Protein AF-A0A969R6B4-F1 (afdb_monomer_lite)

pLDDT: mean 85.38, std 16.46, range [27.69, 98.56]

Sequence (270 aa):
MSVIEIQTLSHKISLNNHQFEGNNDTELLQLIKVAVLCNESKVSHHHGELNIEGSPTENALMQMAINADLDIATLKTLYPLVEINHRADGQNYMATVHQFNKSHKLIAVKGNPSEVLALCQYKLQEDLPVPLAKIDRNAIASANEQMTGNALRVLAIAYGEIDATAEVNLDKLTWLGLVGITNPIRQGVKKLIADFHQAGIDTVMLTGDQENTAQAISKQLNLIDNTVRAIRESPLPRNVFSRVTPADKL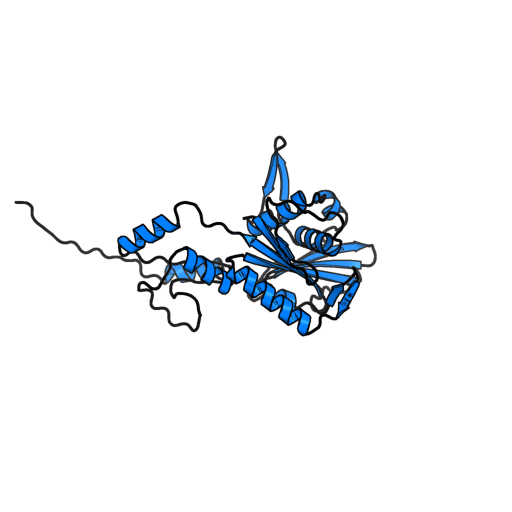KIVQKFPSSRKNSSHDGRWN

Structure (mmCIF, N/CA/C/O backbone):
data_AF-A0A969R6B4-F1
#
_entry.id   AF-A0A969R6B4-F1
#
loop_
_atom_site.group_PDB
_atom_site.id
_atom_site.type_symbol
_atom_site.label_atom_id
_atom_site.label_alt_id
_atom_site.label_comp_id
_atom_site.label_asym_id
_atom_site.label_entity_id
_atom_site.label_seq_id
_atom_site.pdbx_PDB_ins_code
_atom_site.Cartn_x
_atom_site.Cartn_y
_atom_site.Cartn_z
_atom_site.occupancy
_atom_site.B_iso_or_equiv
_atom_site.auth_seq_id
_atom_site.auth_comp_id
_atom_site.auth_asym_id
_atom_site.auth_atom_id
_atom_site.pdbx_PDB_model_num
ATOM 1 N N . MET A 1 1 ? 6.035 10.161 -7.059 1.00 90.62 1 MET A N 1
ATOM 2 C CA . MET A 1 1 ? 4.976 9.136 -6.952 1.00 90.62 1 MET A CA 1
ATOM 3 C C . MET A 1 1 ? 3.790 9.815 -6.317 1.00 90.62 1 MET A C 1
ATOM 5 O O . MET A 1 1 ? 4.017 10.610 -5.414 1.00 90.62 1 MET A O 1
ATOM 9 N N . SER A 1 2 ? 2.582 9.507 -6.771 1.00 93.00 2 SER A N 1
ATOM 10 C CA . SER A 1 2 ? 1.361 10.116 -6.235 1.00 93.00 2 SER A CA 1
ATOM 11 C C . SER A 1 2 ? 0.243 9.085 -6.223 1.00 93.00 2 SER A C 1
ATOM 13 O O . SER A 1 2 ? 0.189 8.237 -7.116 1.00 93.00 2 SER A O 1
ATOM 15 N N . VAL A 1 3 ? -0.642 9.149 -5.232 1.00 94.50 3 VAL A N 1
ATOM 16 C CA . VAL A 1 3 ? -1.903 8.403 -5.287 1.00 94.50 3 VAL A CA 1
ATOM 17 C C . VAL A 1 3 ? -2.770 9.040 -6.367 1.00 94.50 3 VAL A C 1
ATOM 19 O O . VAL A 1 3 ? -2.909 10.264 -6.401 1.00 94.50 3 VAL A O 1
ATOM 22 N N . ILE A 1 4 ? -3.299 8.218 -7.271 1.00 93.31 4 ILE A N 1
ATOM 23 C CA . ILE A 1 4 ? -4.188 8.679 -8.347 1.00 93.31 4 ILE A CA 1
ATOM 24 C C . ILE A 1 4 ? -5.507 7.911 -8.404 1.00 93.31 4 ILE A C 1
ATOM 26 O O . ILE A 1 4 ? -6.440 8.348 -9.071 1.00 93.31 4 ILE A O 1
ATOM 30 N N . GLU A 1 5 ? -5.594 6.780 -7.708 1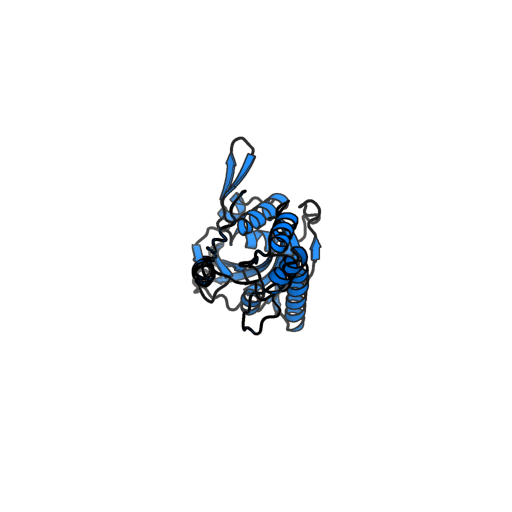.00 93.75 5 GLU A N 1
ATOM 31 C CA . GLU A 1 5 ? -6.786 5.944 -7.687 1.00 93.75 5 GLU A CA 1
ATOM 32 C C . GLU A 1 5 ? -6.960 5.340 -6.294 1.00 93.75 5 GLU A C 1
ATOM 34 O O . GLU A 1 5 ? -5.998 4.848 -5.703 1.00 93.75 5 GLU A O 1
ATOM 39 N N . ILE A 1 6 ? -8.180 5.374 -5.770 1.00 93.94 6 ILE A N 1
ATOM 40 C CA . ILE A 1 6 ? -8.587 4.657 -4.560 1.00 93.94 6 ILE A CA 1
ATOM 41 C C . ILE A 1 6 ? -9.827 3.849 -4.920 1.00 93.94 6 ILE A C 1
ATOM 43 O O . ILE A 1 6 ? -10.726 4.353 -5.593 1.00 93.94 6 ILE A O 1
ATOM 47 N N . GLN A 1 7 ? -9.877 2.594 -4.490 1.00 93.06 7 GLN A N 1
ATOM 48 C CA . GLN A 1 7 ? -11.037 1.743 -4.715 1.00 93.06 7 GLN A CA 1
ATOM 49 C C . GLN A 1 7 ? -11.405 0.994 -3.441 1.00 93.06 7 GLN A C 1
ATOM 51 O O . GLN A 1 7 ? -10.668 0.117 -2.984 1.00 93.06 7 GLN A O 1
ATOM 56 N N . THR A 1 8 ? -12.554 1.347 -2.879 1.00 90.50 8 THR A N 1
ATOM 57 C CA . THR A 1 8 ? -13.240 0.575 -1.841 1.00 90.50 8 THR A CA 1
ATOM 58 C C . THR A 1 8 ? -14.210 -0.402 -2.523 1.00 90.50 8 THR A C 1
ATOM 60 O O . THR A 1 8 ? -14.239 -0.518 -3.752 1.00 90.50 8 THR A O 1
ATOM 63 N N . LEU A 1 9 ? -14.994 -1.160 -1.754 1.00 86.75 9 LEU A N 1
ATOM 64 C CA . LEU A 1 9 ? -16.043 -2.012 -2.335 1.00 86.75 9 LEU A CA 1
ATOM 65 C C . LEU A 1 9 ? -17.260 -1.214 -2.827 1.00 86.75 9 LEU A C 1
ATOM 67 O O . LEU A 1 9 ? -18.001 -1.697 -3.680 1.00 86.75 9 LEU A O 1
ATOM 71 N N . SER A 1 10 ? -17.455 -0.014 -2.291 1.00 82.56 10 SER A N 1
ATOM 72 C CA . SER A 1 10 ? -18.578 0.886 -2.558 1.00 82.56 10 SER A CA 1
ATOM 73 C C . SER A 1 10 ? -18.231 1.962 -3.594 1.00 82.56 10 SER A C 1
ATOM 75 O O . SER A 1 10 ? -19.091 2.365 -4.376 1.00 82.56 10 SER A O 1
ATOM 77 N N . HIS A 1 11 ? -16.968 2.391 -3.650 1.00 79.94 11 HIS A N 1
ATOM 78 C CA . HIS A 1 11 ? -16.537 3.553 -4.416 1.00 79.94 11 HIS A CA 1
ATOM 79 C C . HIS A 1 11 ? -15.273 3.276 -5.230 1.00 79.94 11 HIS A C 1
ATOM 81 O O . HIS A 1 11 ? -14.348 2.579 -4.808 1.00 79.94 11 HIS A O 1
ATOM 87 N N . LYS A 1 12 ? -15.208 3.907 -6.403 1.00 84.69 12 LYS A N 1
ATOM 88 C CA . LYS A 1 12 ? -13.987 4.060 -7.191 1.00 84.69 12 LYS A CA 1
ATOM 89 C C . LYS A 1 12 ? -13.733 5.546 -7.386 1.00 84.69 12 LYS A C 1
ATOM 91 O O . LYS A 1 12 ? -14.535 6.230 -8.015 1.00 84.69 12 LYS A O 1
ATOM 96 N N . ILE A 1 13 ? -12.616 6.027 -6.860 1.00 84.75 13 ILE A N 1
ATOM 97 C CA . ILE A 1 13 ? -12.272 7.445 -6.823 1.00 84.75 13 ILE A CA 1
ATOM 98 C C . ILE A 1 13 ? -10.996 7.647 -7.628 1.00 84.75 13 ILE A C 1
ATOM 100 O O . ILE A 1 13 ? -9.943 7.089 -7.310 1.00 84.75 13 ILE A O 1
ATOM 104 N N . SER A 1 14 ? -11.090 8.458 -8.676 1.00 81.62 14 SER A N 1
ATOM 105 C CA . SER A 1 14 ? -9.933 8.936 -9.428 1.00 81.62 14 SER A CA 1
ATOM 106 C C . SER A 1 14 ? -9.565 10.327 -8.934 1.00 81.62 14 SER A C 1
ATOM 108 O O . SER A 1 14 ? -10.372 11.249 -9.011 1.00 81.62 14 SER A O 1
ATOM 110 N N . LEU A 1 15 ? -8.341 10.489 -8.439 1.00 74.50 15 LEU A N 1
ATOM 111 C CA . LEU A 1 15 ? -7.854 11.767 -7.924 1.00 74.50 15 LEU A CA 1
ATOM 112 C C . LEU A 1 15 ? -7.297 12.606 -9.079 1.00 74.50 15 LEU A C 1
ATOM 114 O O . LEU A 1 15 ? -6.081 12.746 -9.242 1.00 74.50 15 LEU A O 1
ATOM 118 N N . ASN A 1 16 ? -8.185 13.156 -9.907 1.00 61.69 16 ASN A N 1
ATOM 119 C CA . ASN A 1 16 ? -7.797 14.147 -10.908 1.00 61.69 16 ASN A CA 1
ATOM 120 C C . ASN A 1 16 ? -7.380 15.433 -10.173 1.00 61.69 16 ASN A C 1
ATOM 122 O O . ASN A 1 16 ? -8.124 15.946 -9.345 1.00 61.69 16 ASN A O 1
ATOM 126 N N . ASN A 1 17 ? -6.164 15.926 -10.425 1.00 56.25 17 ASN A N 1
ATOM 127 C CA . ASN A 1 17 ? -5.539 17.049 -9.701 1.00 56.25 17 ASN A CA 1
ATOM 128 C C . ASN A 1 17 ? -5.308 16.830 -8.194 1.00 56.25 17 ASN A C 1
ATOM 130 O O . ASN A 1 17 ? -5.096 17.791 -7.459 1.00 56.25 17 ASN A O 1
ATOM 134 N N . HIS A 1 18 ? -5.287 15.577 -7.736 1.00 58.38 18 HIS A N 1
ATOM 135 C CA . HIS A 1 18 ? -5.002 15.221 -6.344 1.00 58.38 18 HIS A CA 1
ATOM 136 C C . HIS A 1 18 ? -5.972 15.792 -5.292 1.00 58.38 18 HIS A C 1
ATOM 138 O O . HIS A 1 18 ? -5.607 15.795 -4.118 1.00 58.38 18 HIS A O 1
ATOM 144 N N . GLN A 1 19 ? -7.166 16.252 -5.676 1.00 59.59 19 GLN A N 1
ATOM 145 C CA . GLN A 1 19 ? -8.183 16.751 -4.744 1.00 59.59 19 GLN A CA 1
ATOM 146 C C . GLN A 1 19 ? -9.275 15.710 -4.486 1.00 59.59 19 GLN A C 1
ATOM 148 O O . GLN A 1 19 ? -9.624 14.924 -5.368 1.00 59.59 19 GLN A O 1
ATOM 153 N N . PHE A 1 20 ? -9.795 15.711 -3.259 1.00 62.78 20 PHE A N 1
ATOM 154 C CA . PHE A 1 20 ? -10.877 14.842 -2.816 1.00 62.78 20 PHE A CA 1
ATOM 155 C C . PHE A 1 20 ? -12.217 15.567 -2.931 1.00 62.78 20 PHE A C 1
ATOM 157 O O . PHE A 1 20 ? -12.530 16.444 -2.131 1.00 62.78 20 PHE A O 1
ATOM 164 N N . GLU A 1 21 ? -13.040 15.186 -3.906 1.00 53.44 21 GLU A N 1
ATOM 165 C CA . GLU A 1 21 ? -14.445 15.597 -3.946 1.00 53.44 21 GLU A CA 1
ATOM 166 C C . GLU A 1 21 ? -15.265 14.622 -3.089 1.00 53.44 21 GLU A C 1
ATOM 168 O O . GLU A 1 21 ? -15.792 13.634 -3.593 1.00 53.44 21 GLU A O 1
ATOM 173 N N . GLY A 1 22 ? -15.318 14.833 -1.768 1.00 53.66 22 GLY A N 1
ATOM 174 C CA . GLY A 1 22 ? -16.080 13.924 -0.901 1.00 53.66 22 GLY A CA 1
ATOM 175 C C . GLY A 1 22 ? -15.825 14.026 0.600 1.00 53.66 22 GLY A C 1
ATOM 176 O O . GLY A 1 22 ? -15.666 12.995 1.243 1.00 53.66 22 GLY A O 1
ATOM 177 N N . ASN A 1 23 ? -15.826 15.233 1.181 1.00 52.31 23 ASN A N 1
ATOM 178 C CA . ASN A 1 23 ? -15.547 15.462 2.614 1.00 52.31 23 ASN A CA 1
ATOM 179 C C . ASN A 1 23 ? -16.437 14.690 3.620 1.00 52.31 23 ASN A C 1
ATOM 181 O O . ASN A 1 23 ? -16.166 14.747 4.816 1.00 52.31 23 ASN A O 1
ATOM 185 N N . ASN A 1 24 ? -17.458 13.955 3.164 1.00 61.41 24 ASN A N 1
ATOM 186 C CA . ASN A 1 24 ? -18.367 13.175 4.009 1.00 61.41 24 ASN A CA 1
ATOM 187 C C . ASN A 1 24 ? -18.319 11.654 3.756 1.00 61.41 24 ASN A C 1
ATOM 189 O O . ASN A 1 24 ? -19.141 10.941 4.325 1.00 61.41 24 ASN A O 1
ATOM 193 N N . ASP A 1 25 ? -17.407 11.141 2.921 1.00 77.62 25 ASP A N 1
ATOM 194 C CA . ASP A 1 25 ? -17.249 9.690 2.735 1.00 77.62 25 ASP A CA 1
ATOM 195 C C . ASP A 1 25 ? -16.424 9.101 3.890 1.00 77.62 25 ASP A C 1
ATOM 197 O O . ASP A 1 25 ? -15.197 9.232 3.968 1.00 77.62 25 ASP A O 1
ATOM 201 N N . THR A 1 26 ? -17.127 8.486 4.836 1.00 81.31 26 THR A N 1
ATOM 202 C CA . THR A 1 26 ? -16.557 7.914 6.056 1.00 81.31 26 THR A CA 1
ATOM 203 C C . THR A 1 26 ? -15.642 6.726 5.771 1.00 81.31 26 THR A C 1
ATOM 205 O O . THR A 1 26 ? -14.592 6.609 6.412 1.00 81.31 26 THR A O 1
ATOM 208 N N . GLU A 1 27 ? -15.959 5.900 4.770 1.00 84.19 27 GLU A N 1
ATOM 209 C CA . GLU A 1 27 ? -15.140 4.750 4.380 1.00 84.19 27 GLU A CA 1
ATOM 210 C C . GLU A 1 27 ? -13.800 5.213 3.800 1.00 84.19 27 GLU A C 1
ATOM 212 O O . GLU A 1 27 ? -12.734 4.693 4.156 1.00 84.19 27 GLU A O 1
ATOM 217 N N . LEU A 1 28 ? -13.838 6.247 2.956 1.00 86.81 28 LEU A N 1
ATOM 218 C CA . LEU A 1 28 ? -12.642 6.867 2.398 1.00 86.81 28 LEU A CA 1
ATOM 219 C C . LEU A 1 28 ? -11.770 7.499 3.485 1.00 86.81 28 LEU A C 1
ATOM 221 O O . LEU A 1 28 ? -10.562 7.250 3.536 1.00 86.81 28 LEU A O 1
ATOM 225 N N . LEU A 1 29 ? -12.366 8.290 4.378 1.00 88.88 29 LEU A N 1
ATOM 226 C CA . LEU A 1 29 ? -11.638 8.909 5.486 1.00 88.88 29 LEU A CA 1
ATOM 227 C C . LEU A 1 29 ? -11.013 7.855 6.403 1.00 88.88 29 LEU A C 1
ATOM 229 O O . LEU A 1 29 ? -9.882 8.035 6.861 1.00 88.88 29 LEU A O 1
ATOM 233 N N . GLN A 1 30 ? -11.705 6.743 6.653 1.00 92.19 30 GLN A N 1
ATOM 234 C CA . GLN A 1 30 ? -11.170 5.634 7.438 1.00 92.19 30 GLN A CA 1
ATOM 235 C C . GLN A 1 30 ? -9.964 4.986 6.746 1.00 92.19 30 GLN A C 1
ATOM 237 O O . GLN A 1 30 ? -8.934 4.769 7.389 1.00 92.19 30 GLN A O 1
ATOM 242 N N . LEU A 1 31 ? -10.036 4.746 5.434 1.00 95.12 31 LEU A N 1
ATOM 243 C CA . LEU A 1 31 ? -8.909 4.238 4.649 1.00 95.12 31 LEU A CA 1
ATOM 244 C C . LEU A 1 31 ? -7.693 5.171 4.730 1.00 95.12 31 LEU A C 1
ATOM 246 O O . LEU A 1 31 ? -6.578 4.704 4.979 1.00 95.12 31 LEU A O 1
ATOM 250 N N . ILE A 1 32 ? -7.896 6.481 4.573 1.00 95.00 32 ILE A N 1
ATOM 251 C CA . ILE A 1 32 ? -6.819 7.479 4.636 1.00 95.00 32 ILE A CA 1
ATOM 252 C C . ILE A 1 32 ? -6.193 7.508 6.038 1.00 95.00 32 ILE A C 1
ATOM 254 O O . ILE A 1 32 ? -4.967 7.464 6.155 1.00 95.00 32 ILE A O 1
ATOM 258 N N . LYS A 1 33 ? -7.002 7.512 7.106 1.00 96.56 33 LYS A N 1
ATOM 259 C CA . LYS A 1 33 ? -6.508 7.466 8.495 1.00 96.56 33 LYS A CA 1
ATOM 260 C C . LYS A 1 33 ? -5.633 6.240 8.735 1.00 96.56 33 LYS A C 1
ATOM 262 O O . LYS A 1 33 ? -4.515 6.373 9.225 1.00 96.56 33 LYS A O 1
ATOM 267 N N . VAL A 1 34 ? -6.098 5.057 8.344 1.00 98.12 34 VAL A N 1
ATOM 268 C CA . VAL A 1 34 ? -5.348 3.803 8.519 1.00 98.12 34 VAL A CA 1
ATOM 269 C C . VAL A 1 34 ? -4.057 3.812 7.693 1.00 98.12 34 VAL A C 1
ATOM 271 O O . VAL A 1 34 ? -3.009 3.392 8.187 1.00 98.12 34 VAL A O 1
ATOM 274 N N . ALA A 1 35 ? -4.085 4.376 6.482 1.00 98.00 35 ALA A N 1
ATOM 275 C CA . ALA A 1 35 ? -2.891 4.555 5.659 1.00 98.00 35 ALA A CA 1
ATOM 276 C C . ALA A 1 35 ? -1.855 5.508 6.289 1.00 98.00 35 ALA A C 1
ATOM 278 O O . ALA A 1 35 ? -0.660 5.309 6.071 1.00 98.00 35 ALA A O 1
ATOM 279 N N . VAL A 1 36 ? -2.283 6.512 7.064 1.00 97.94 36 VAL A N 1
ATOM 280 C CA . VAL A 1 36 ? -1.405 7.427 7.825 1.00 97.94 36 VAL A CA 1
ATOM 281 C C . VAL A 1 36 ? -0.858 6.778 9.094 1.00 97.94 36 VAL A C 1
ATOM 283 O O . VAL A 1 36 ? 0.310 6.980 9.432 1.00 97.94 36 VAL A O 1
ATOM 286 N N . LEU A 1 37 ? -1.686 6.016 9.809 1.00 98.44 37 LEU A N 1
ATOM 287 C CA . LEU A 1 37 ? -1.287 5.343 11.046 1.00 98.44 37 LEU A CA 1
ATOM 288 C C . LEU A 1 37 ? -0.237 4.265 10.775 1.00 98.44 37 LEU A C 1
ATOM 290 O O . LEU A 1 37 ? 0.804 4.244 11.428 1.00 98.44 37 LEU A O 1
ATOM 294 N N . CYS A 1 38 ? -0.434 3.469 9.725 1.00 98.38 38 CYS A N 1
ATOM 295 C CA . CYS A 1 38 ? 0.547 2.492 9.266 1.00 98.38 38 CYS A CA 1
ATOM 296 C C . CYS A 1 38 ? 1.634 3.143 8.387 1.00 98.38 38 CYS A C 1
ATOM 298 O O . CYS A 1 38 ? 1.935 2.630 7.312 1.00 98.38 38 CYS A O 1
ATOM 300 N N . ASN A 1 39 ? 2.207 4.294 8.762 1.00 98.12 39 ASN A N 1
ATOM 301 C CA . ASN A 1 39 ? 3.193 5.018 7.943 1.00 98.12 39 ASN A CA 1
ATOM 302 C C . ASN A 1 39 ? 4.288 5.711 8.764 1.00 98.12 39 ASN A C 1
ATOM 304 O O . ASN A 1 39 ? 4.018 6.492 9.685 1.00 98.12 39 ASN A O 1
ATOM 308 N N . GLU A 1 40 ? 5.535 5.451 8.368 1.00 95.38 40 GLU A N 1
ATOM 309 C CA . GLU A 1 40 ? 6.744 5.896 9.069 1.00 95.38 40 GLU A CA 1
ATOM 310 C C . GLU A 1 40 ? 7.278 7.249 8.578 1.00 95.38 40 GLU A C 1
ATOM 312 O O . GLU A 1 40 ? 8.199 7.806 9.175 1.00 95.38 40 GLU A O 1
ATOM 317 N N . SER A 1 41 ? 6.695 7.812 7.515 1.00 96.25 41 SER A N 1
ATOM 318 C CA . SER A 1 41 ? 7.126 9.104 6.976 1.00 96.25 41 SER A CA 1
ATOM 319 C C . SER A 1 41 ? 6.874 10.230 7.972 1.00 96.25 41 SER A C 1
ATOM 321 O O . SER A 1 41 ? 5.841 10.282 8.655 1.00 96.25 41 SER A O 1
ATOM 323 N N . LYS A 1 42 ? 7.820 11.164 8.025 1.00 93.25 42 LYS A N 1
ATOM 324 C CA . LYS A 1 42 ? 7.750 12.363 8.856 1.00 93.25 42 LYS A CA 1
ATOM 325 C C . LYS A 1 42 ? 7.277 13.529 8.011 1.00 93.25 42 LYS A C 1
ATOM 327 O O . LYS A 1 42 ? 7.831 13.789 6.948 1.00 93.25 42 LYS A O 1
ATOM 332 N N . VAL A 1 43 ? 6.264 14.228 8.504 1.00 92.19 43 VAL A N 1
ATOM 333 C CA . VAL A 1 43 ? 5.767 15.465 7.905 1.00 92.19 43 VAL A CA 1
ATOM 334 C C . VAL A 1 43 ? 6.296 16.622 8.742 1.00 92.19 43 VAL A C 1
ATOM 336 O O . VAL A 1 43 ? 6.127 16.628 9.962 1.00 92.19 43 VAL A O 1
ATOM 339 N N . SER A 1 44 ? 6.965 17.574 8.106 1.00 89.94 44 SER A N 1
ATOM 340 C CA . SER A 1 44 ? 7.474 18.784 8.746 1.00 89.94 44 SER A CA 1
ATOM 341 C C . SER A 1 44 ? 7.247 20.001 7.858 1.00 89.94 44 SER A C 1
ATOM 343 O O . SER A 1 44 ? 7.042 19.882 6.652 1.00 89.94 44 SER A O 1
ATOM 345 N N . HIS A 1 45 ? 7.280 21.185 8.465 1.00 86.19 45 HIS A N 1
ATOM 346 C CA . HIS A 1 45 ? 7.283 22.447 7.736 1.00 86.19 45 HIS A CA 1
ATOM 347 C C . HIS A 1 45 ? 8.654 23.098 7.878 1.00 86.19 45 HIS A C 1
ATOM 349 O O . HIS A 1 45 ? 9.133 23.300 8.994 1.00 86.19 45 HIS A O 1
ATOM 355 N N . HIS A 1 46 ? 9.285 23.435 6.757 1.00 80.00 46 HIS A N 1
ATOM 356 C CA . HIS A 1 46 ? 10.564 24.136 6.727 1.00 80.00 46 HIS A CA 1
ATOM 357 C C . HIS A 1 46 ? 10.403 25.412 5.896 1.00 80.00 46 HIS A C 1
ATOM 359 O O . HIS A 1 46 ? 10.034 25.348 4.732 1.00 80.00 46 HIS A O 1
ATOM 365 N N . HIS A 1 47 ? 10.614 26.584 6.506 1.00 78.69 47 HIS A N 1
ATOM 366 C CA . HIS A 1 47 ? 10.366 27.898 5.881 1.00 78.69 47 HIS A CA 1
ATOM 367 C C . HIS A 1 47 ? 8.962 28.078 5.262 1.00 78.69 47 HIS A C 1
ATOM 369 O O . HIS A 1 47 ? 8.800 28.791 4.278 1.00 78.69 47 HIS A O 1
ATOM 375 N N . GLY A 1 48 ? 7.935 27.451 5.846 1.00 79.31 48 GLY A N 1
ATOM 376 C CA . GLY A 1 48 ? 6.563 27.500 5.325 1.00 79.31 48 GLY A CA 1
ATOM 377 C C . GLY A 1 48 ? 6.275 26.493 4.208 1.00 79.31 48 GLY A C 1
ATOM 378 O O . GLY A 1 48 ? 5.119 26.332 3.829 1.00 79.31 48 GLY A O 1
ATOM 379 N N . GLU A 1 49 ? 7.282 25.756 3.735 1.00 84.69 49 GLU A N 1
ATOM 380 C CA . GLU A 1 49 ? 7.108 24.674 2.769 1.00 84.69 49 GLU A CA 1
ATOM 381 C C . GLU A 1 49 ? 6.883 23.340 3.481 1.00 84.69 49 GLU A C 1
ATOM 383 O O . GLU A 1 49 ? 7.527 23.021 4.484 1.00 84.69 49 GLU A O 1
ATOM 388 N N . LEU A 1 50 ? 5.943 22.558 2.957 1.00 86.00 50 LEU A N 1
ATOM 389 C CA . LEU A 1 50 ? 5.676 21.202 3.410 1.00 86.00 50 LEU A CA 1
ATOM 390 C C . LEU A 1 50 ? 6.801 20.270 2.944 1.00 86.00 50 LEU A C 1
ATOM 392 O O . LEU A 1 50 ? 7.051 20.138 1.748 1.00 86.00 50 LEU A O 1
ATOM 396 N N . ASN A 1 51 ? 7.424 19.569 3.884 1.00 92.00 51 ASN A N 1
ATOM 397 C CA . ASN A 1 51 ? 8.425 18.549 3.616 1.00 92.00 51 ASN A CA 1
ATOM 398 C C . ASN A 1 51 ? 7.958 17.192 4.162 1.00 92.00 51 ASN A C 1
ATOM 400 O O . ASN A 1 51 ? 7.526 17.085 5.310 1.00 92.00 51 ASN A O 1
ATOM 404 N N . ILE A 1 52 ? 8.061 16.147 3.337 1.00 94.56 52 ILE A N 1
ATOM 405 C CA . ILE A 1 52 ? 7.726 14.773 3.725 1.00 94.56 52 ILE A CA 1
ATOM 406 C C . ILE A 1 52 ? 8.972 13.906 3.553 1.00 94.56 52 ILE A C 1
ATOM 408 O O . ILE A 1 52 ? 9.444 13.679 2.437 1.00 94.56 52 ILE A O 1
ATOM 412 N N . GLU A 1 53 ? 9.504 13.408 4.662 1.00 95.44 53 GLU A N 1
ATOM 413 C CA . GLU A 1 53 ? 10.704 12.578 4.701 1.00 95.44 53 GLU A CA 1
ATOM 414 C C . GLU A 1 53 ? 10.327 11.112 4.929 1.00 95.44 53 GLU A C 1
ATOM 416 O O . GLU A 1 53 ? 9.754 10.755 5.959 1.00 95.44 53 GLU A O 1
ATOM 421 N N . GLY A 1 54 ? 10.654 10.257 3.963 1.00 94.50 54 GLY A N 1
ATOM 422 C CA . GLY A 1 54 ? 10.269 8.852 3.968 1.00 94.50 54 GLY A CA 1
ATOM 423 C C . GLY A 1 54 ? 10.478 8.204 2.605 1.00 94.50 54 GLY A C 1
ATOM 424 O O . GLY A 1 54 ? 11.098 8.772 1.699 1.00 94.50 54 GLY A O 1
ATOM 425 N N . SER A 1 55 ? 9.979 6.979 2.443 1.00 93.50 55 SER A N 1
ATOM 426 C CA . SER A 1 55 ? 10.046 6.314 1.141 1.00 93.50 55 SER A CA 1
ATOM 427 C C . SER A 1 55 ? 9.071 6.962 0.142 1.00 93.50 55 SER A C 1
ATOM 429 O O . SER A 1 55 ? 7.997 7.412 0.537 1.00 93.50 55 SER A O 1
ATOM 431 N N . PRO A 1 56 ? 9.349 6.951 -1.178 1.00 93.50 56 PRO A N 1
ATOM 432 C CA . PRO A 1 56 ? 8.455 7.567 -2.167 1.00 93.50 56 PRO A CA 1
ATOM 433 C C . PRO A 1 56 ? 7.009 7.050 -2.136 1.00 93.50 56 PRO A C 1
ATOM 435 O O . PRO A 1 56 ? 6.081 7.777 -2.474 1.00 93.50 56 PRO A O 1
ATOM 438 N N . THR A 1 57 ? 6.816 5.785 -1.754 1.00 94.12 57 THR A N 1
ATOM 439 C CA . THR A 1 57 ? 5.491 5.170 -1.615 1.00 94.12 57 THR A CA 1
ATOM 440 C C . THR A 1 57 ? 4.772 5.668 -0.368 1.00 94.12 57 THR A C 1
ATOM 442 O O . THR A 1 57 ? 3.590 5.981 -0.432 1.00 94.12 57 THR A O 1
ATOM 445 N N . GLU A 1 58 ? 5.476 5.785 0.751 1.00 96.44 58 GLU A N 1
ATOM 446 C CA . GLU A 1 58 ? 4.889 6.285 1.990 1.00 96.44 58 GLU A CA 1
ATOM 447 C C . GLU A 1 58 ? 4.615 7.786 1.956 1.00 96.44 58 GLU A C 1
ATOM 449 O O . GLU A 1 58 ? 3.553 8.217 2.406 1.00 96.44 58 GLU A O 1
ATOM 454 N N . ASN A 1 59 ? 5.500 8.561 1.332 1.00 96.50 59 ASN A N 1
ATOM 455 C CA . ASN A 1 59 ? 5.287 9.984 1.103 1.00 96.50 59 ASN A CA 1
ATOM 456 C C . ASN A 1 59 ? 4.031 10.233 0.261 1.00 96.50 59 ASN A C 1
ATOM 458 O O . ASN A 1 59 ? 3.286 11.164 0.544 1.00 96.50 59 ASN A O 1
ATOM 462 N N . ALA A 1 60 ? 3.758 9.386 -0.740 1.00 95.69 60 ALA A N 1
ATOM 463 C CA . ALA A 1 60 ? 2.545 9.496 -1.549 1.00 95.69 60 ALA A CA 1
ATOM 464 C C . ALA A 1 60 ? 1.265 9.294 -0.714 1.00 95.69 60 ALA A C 1
ATOM 466 O O . ALA A 1 60 ? 0.282 9.994 -0.941 1.00 95.69 60 ALA A O 1
ATOM 467 N N . LEU A 1 61 ? 1.285 8.382 0.267 1.00 96.69 61 LEU A N 1
ATOM 468 C CA . LEU A 1 61 ? 0.166 8.177 1.196 1.00 96.69 61 LEU A CA 1
ATOM 469 C C . LEU A 1 61 ? 0.013 9.343 2.188 1.00 96.69 61 LEU A C 1
ATOM 471 O O . LEU A 1 61 ? -1.109 9.717 2.508 1.00 96.69 61 LEU A O 1
ATOM 475 N N . MET A 1 62 ? 1.114 9.948 2.648 1.00 96.19 62 MET A N 1
ATOM 476 C CA . MET A 1 62 ? 1.035 11.155 3.483 1.00 96.19 62 MET A CA 1
ATOM 477 C C . MET A 1 62 ? 0.498 12.349 2.694 1.00 96.19 62 MET A C 1
ATOM 479 O O . MET A 1 62 ? -0.376 13.057 3.181 1.00 96.19 62 MET A O 1
ATOM 483 N N . GLN A 1 63 ? 0.956 12.542 1.455 1.00 94.19 63 GLN A N 1
ATOM 484 C CA . GLN A 1 63 ? 0.443 13.601 0.585 1.00 94.19 63 GLN A CA 1
ATOM 485 C C . GLN A 1 63 ? -1.056 13.431 0.313 1.00 94.19 63 GLN A C 1
ATOM 487 O O . GLN A 1 63 ? -1.795 14.408 0.320 1.00 94.19 63 GLN A O 1
ATOM 492 N N . MET A 1 64 ? -1.510 12.190 0.114 1.00 93.00 64 MET A N 1
ATOM 493 C CA . MET A 1 64 ? -2.929 11.858 -0.013 1.00 93.00 64 MET A CA 1
ATOM 494 C C . MET A 1 64 ? -3.729 12.335 1.207 1.00 93.00 64 MET A C 1
ATOM 496 O O . MET A 1 64 ? -4.764 12.964 1.039 1.00 93.00 64 MET A O 1
ATOM 500 N N . ALA A 1 65 ? -3.241 12.098 2.425 1.00 93.31 65 ALA A N 1
ATOM 501 C CA . ALA A 1 65 ? -3.913 12.561 3.636 1.00 93.31 65 ALA A CA 1
ATOM 502 C C . ALA A 1 65 ? -3.939 14.089 3.775 1.00 93.31 65 ALA A C 1
ATOM 504 O O . ALA A 1 65 ? -4.957 14.649 4.167 1.00 93.31 65 ALA A O 1
ATOM 505 N N . ILE A 1 66 ? -2.851 14.763 3.403 1.00 91.62 66 ILE A N 1
ATOM 506 C CA . ILE A 1 66 ? -2.767 16.230 3.420 1.00 91.62 66 ILE A CA 1
ATOM 507 C C . ILE A 1 66 ? -3.771 16.841 2.446 1.00 91.62 66 ILE A C 1
ATOM 509 O O . ILE A 1 66 ? -4.450 17.800 2.783 1.00 91.62 66 ILE A O 1
ATOM 513 N N . ASN A 1 67 ? -3.907 16.258 1.257 1.00 88.50 67 ASN A N 1
ATOM 514 C CA . ASN A 1 67 ? -4.864 16.731 0.263 1.00 88.50 67 ASN A CA 1
ATOM 515 C C . ASN A 1 67 ? -6.328 16.457 0.642 1.00 88.50 67 ASN A C 1
ATOM 517 O O . ASN A 1 67 ? -7.224 17.021 0.022 1.00 88.50 67 ASN A O 1
ATOM 521 N N . ALA A 1 68 ? -6.560 15.569 1.610 1.00 87.50 68 ALA A N 1
ATOM 522 C CA . ALA A 1 68 ? -7.864 15.309 2.213 1.00 87.50 68 ALA A CA 1
ATOM 523 C C . ALA A 1 68 ? -8.107 16.168 3.471 1.00 87.50 68 ALA A C 1
ATOM 525 O O . ALA A 1 68 ? -8.973 15.830 4.275 1.00 87.50 68 ALA A O 1
ATOM 526 N N . ASP A 1 69 ? -7.301 17.217 3.682 1.00 89.31 69 ASP A N 1
ATOM 527 C CA . ASP A 1 69 ? -7.354 18.122 4.837 1.00 89.31 69 ASP A CA 1
ATOM 528 C C . ASP A 1 69 ? -7.276 17.404 6.202 1.00 89.31 69 ASP A C 1
ATOM 530 O O . ASP A 1 69 ? -7.792 17.876 7.218 1.00 89.31 69 ASP A O 1
ATOM 534 N N . LEU A 1 70 ? -6.613 16.242 6.253 1.00 90.50 70 LEU A N 1
ATOM 535 C CA . LEU A 1 70 ? -6.472 15.469 7.483 1.00 90.50 70 LEU A CA 1
ATOM 536 C C . LEU A 1 70 ? -5.341 16.027 8.354 1.00 90.50 70 LEU A C 1
ATOM 538 O O . LEU A 1 70 ? -4.179 16.060 7.944 1.00 90.50 70 LEU A O 1
ATOM 542 N N . ASP A 1 71 ? -5.654 16.369 9.605 1.00 92.00 71 ASP A N 1
ATOM 543 C CA . ASP A 1 71 ? -4.637 16.711 10.601 1.00 92.00 71 ASP A CA 1
ATOM 544 C C . ASP A 1 71 ? -3.882 15.449 11.058 1.00 92.00 71 ASP A C 1
ATOM 546 O O . ASP A 1 71 ? -4.283 14.729 11.979 1.00 92.00 71 ASP A O 1
ATOM 550 N N . ILE A 1 72 ? -2.763 15.178 10.384 1.00 93.94 72 ILE A N 1
ATOM 551 C CA . ILE A 1 72 ? -1.889 14.029 10.647 1.00 93.94 72 ILE A CA 1
ATOM 552 C C . ILE A 1 72 ? -1.320 14.065 12.071 1.00 93.94 72 ILE A C 1
ATOM 554 O O . ILE A 1 72 ? -1.183 13.009 12.695 1.00 93.94 72 ILE A O 1
ATOM 558 N N . ALA A 1 73 ? -0.965 15.247 12.584 1.00 93.38 73 ALA A N 1
ATOM 559 C CA . ALA A 1 73 ? -0.350 15.377 13.902 1.00 93.38 73 ALA A CA 1
ATOM 560 C C . ALA A 1 73 ? -1.363 15.011 14.988 1.00 93.38 73 ALA A C 1
ATOM 562 O O . ALA A 1 73 ? -1.092 14.139 15.816 1.00 93.38 73 ALA A O 1
ATOM 563 N N . THR A 1 74 ? -2.562 15.590 14.908 1.00 95.38 74 THR A N 1
ATOM 564 C CA . THR A 1 74 ? -3.668 15.286 15.819 1.00 95.38 74 THR A CA 1
ATOM 565 C C . THR A 1 74 ? -4.072 13.818 15.724 1.00 95.38 74 THR A C 1
ATOM 567 O O . THR A 1 74 ? -4.236 13.167 16.756 1.00 95.38 74 THR A O 1
ATOM 570 N N . LEU A 1 75 ? -4.157 13.243 14.518 1.00 95.94 75 LEU A N 1
ATOM 571 C CA . LEU A 1 75 ? -4.457 11.818 14.347 1.00 95.94 75 LEU A CA 1
ATOM 572 C C . LEU A 1 75 ? -3.426 10.928 15.056 1.00 95.94 75 LEU A C 1
ATOM 574 O O . LEU A 1 75 ? -3.807 10.014 15.785 1.00 95.94 75 LEU A O 1
ATOM 578 N N . LYS A 1 76 ? -2.125 11.195 14.890 1.00 95.25 76 LYS A N 1
ATOM 579 C CA . LYS A 1 76 ? -1.065 10.414 15.553 1.00 95.25 76 LYS A CA 1
ATOM 580 C C . LYS A 1 76 ? -1.054 10.604 17.076 1.00 95.25 76 LYS A C 1
ATOM 582 O O . LYS A 1 76 ? -0.683 9.676 17.788 1.00 95.25 76 LYS A O 1
ATOM 587 N N . THR A 1 77 ? -1.490 11.758 17.587 1.00 95.88 77 THR A N 1
ATOM 588 C CA . THR A 1 77 ? -1.694 11.976 19.030 1.00 95.88 77 THR A CA 1
ATOM 589 C C . THR A 1 77 ? -2.904 11.211 19.567 1.00 95.88 77 THR A C 1
ATOM 591 O O . THR A 1 77 ? -2.830 10.666 20.666 1.00 95.88 77 THR A O 1
ATOM 594 N N . LEU A 1 78 ? -4.001 11.144 18.806 1.00 96.38 78 LEU A N 1
ATOM 595 C CA . LEU A 1 78 ? -5.210 10.400 19.180 1.00 96.38 78 LEU A CA 1
ATOM 596 C C . LEU A 1 78 ? -5.009 8.881 19.140 1.00 96.38 78 LEU A C 1
ATOM 598 O O . LEU A 1 78 ? -5.640 8.173 19.918 1.00 96.38 78 LEU A O 1
ATOM 602 N N . TYR A 1 79 ? -4.109 8.397 18.280 1.00 97.56 79 TYR A N 1
ATOM 603 C CA . TYR A 1 79 ? -3.774 6.980 18.133 1.00 97.56 79 TYR A CA 1
ATOM 604 C C . TYR A 1 79 ? -2.273 6.730 18.364 1.00 97.56 79 TYR A C 1
ATOM 606 O O . TYR A 1 79 ? -1.540 6.431 17.408 1.00 97.56 79 TYR A O 1
ATOM 614 N N . PRO A 1 80 ? -1.780 6.848 19.615 1.00 96.94 80 PRO A N 1
ATOM 615 C CA . PRO A 1 80 ? -0.375 6.628 19.929 1.00 96.94 80 PRO A CA 1
ATOM 616 C C . PRO A 1 80 ? 0.097 5.250 19.476 1.00 96.94 80 PRO A C 1
ATOM 618 O O . PRO A 1 80 ? -0.563 4.242 19.730 1.00 96.94 80 PRO A O 1
ATOM 621 N N . LEU A 1 81 ? 1.254 5.210 18.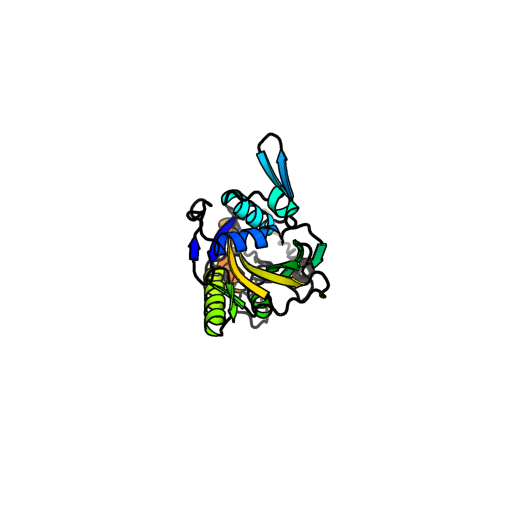820 1.00 97.50 81 LEU A N 1
ATOM 622 C CA . LEU A 1 81 ? 1.886 3.973 18.379 1.00 97.50 81 LEU A CA 1
ATOM 623 C C . LEU A 1 81 ? 2.341 3.133 19.583 1.00 97.50 81 LEU A C 1
ATOM 625 O O . LEU A 1 81 ? 2.999 3.641 20.489 1.00 97.50 81 LEU A O 1
ATOM 629 N N . VAL A 1 82 ? 2.027 1.841 19.546 1.00 96.50 82 VAL A N 1
ATOM 630 C CA . VAL A 1 82 ? 2.404 0.833 20.546 1.00 96.50 82 VAL A CA 1
ATOM 631 C C . VAL A 1 82 ? 3.436 -0.137 19.975 1.00 96.50 82 VAL A C 1
ATOM 633 O O . VAL A 1 82 ? 4.422 -0.441 20.639 1.00 96.50 82 VAL A O 1
ATOM 636 N N . GLU A 1 83 ? 3.227 -0.611 18.746 1.00 96.12 83 GLU A N 1
ATOM 637 C CA . GLU A 1 83 ? 4.048 -1.660 18.129 1.00 96.12 83 GLU A CA 1
ATOM 638 C C . GLU A 1 83 ? 4.139 -1.464 16.611 1.00 96.12 83 GLU A C 1
ATOM 640 O O . GLU A 1 83 ? 3.173 -1.027 15.978 1.00 96.12 83 GLU A O 1
ATOM 645 N N . ILE A 1 84 ? 5.288 -1.808 16.022 1.00 96.56 84 ILE A N 1
ATOM 646 C CA . ILE A 1 84 ? 5.485 -1.863 14.569 1.00 96.56 84 ILE A CA 1
ATOM 647 C C . ILE A 1 84 ? 5.947 -3.265 14.181 1.00 96.56 84 ILE A C 1
ATOM 649 O O . ILE A 1 84 ? 6.988 -3.731 14.635 1.00 96.56 84 ILE A O 1
ATOM 653 N N . ASN A 1 85 ? 5.219 -3.872 13.248 1.00 94.94 85 ASN A N 1
ATOM 654 C CA . ASN A 1 85 ? 5.580 -5.106 12.569 1.00 94.94 85 ASN A CA 1
ATOM 655 C C . ASN A 1 85 ? 5.922 -4.790 11.111 1.00 94.94 85 ASN A C 1
ATOM 657 O O . ASN A 1 85 ? 5.048 -4.596 10.258 1.00 94.94 85 ASN A O 1
ATOM 661 N N . HIS A 1 86 ? 7.221 -4.700 10.828 1.00 93.94 86 HIS A N 1
ATOM 662 C CA . HIS A 1 86 ? 7.714 -4.428 9.482 1.00 93.94 86 HIS A CA 1
ATOM 663 C C . HIS A 1 86 ? 7.523 -5.637 8.557 1.00 93.94 86 HIS A C 1
ATOM 665 O O . HIS A 1 86 ? 7.410 -6.782 8.986 1.00 93.94 86 HIS A O 1
ATOM 671 N N . ARG A 1 87 ? 7.555 -5.361 7.252 1.00 88.75 87 ARG A N 1
ATOM 672 C CA . ARG A 1 87 ? 7.696 -6.382 6.206 1.00 88.75 87 ARG A CA 1
ATOM 673 C C . ARG A 1 87 ? 8.925 -7.266 6.442 1.00 88.75 87 ARG A C 1
ATOM 675 O O . ARG A 1 87 ? 9.973 -6.773 6.862 1.00 88.75 87 ARG A O 1
ATOM 682 N N . ALA A 1 88 ? 8.812 -8.532 6.071 1.00 85.12 88 ALA A N 1
ATOM 683 C CA . ALA A 1 88 ? 9.868 -9.535 6.170 1.00 85.12 88 ALA A CA 1
ATOM 684 C C . ALA A 1 88 ? 9.825 -10.472 4.953 1.00 85.12 88 ALA A C 1
ATOM 686 O O . ALA A 1 88 ? 8.913 -10.392 4.128 1.00 85.12 88 ALA A O 1
ATOM 687 N N . ASP A 1 89 ? 10.806 -11.364 4.820 1.00 77.25 89 ASP A N 1
ATOM 688 C CA . ASP A 1 89 ? 10.782 -12.381 3.767 1.00 77.25 89 ASP A CA 1
ATOM 689 C C . ASP A 1 89 ? 9.537 -13.269 3.927 1.00 77.25 89 ASP A C 1
ATOM 691 O O . ASP A 1 89 ? 9.295 -13.842 4.986 1.00 77.25 89 ASP A O 1
ATOM 695 N N . GLY A 1 90 ? 8.717 -13.345 2.875 1.00 80.00 90 GLY A N 1
ATOM 696 C CA . GLY A 1 90 ? 7.413 -14.018 2.916 1.00 80.00 90 GLY A CA 1
ATOM 697 C C . GLY A 1 90 ? 6.261 -13.174 3.482 1.00 80.00 90 GLY A C 1
ATOM 698 O O . GLY A 1 90 ? 5.124 -13.631 3.443 1.00 80.00 90 GLY A O 1
ATOM 699 N N . GLN A 1 91 ? 6.527 -11.943 3.936 1.00 87.88 91 GLN A N 1
ATOM 700 C CA . GLN A 1 91 ? 5.535 -10.999 4.456 1.00 87.88 91 GLN A CA 1
ATOM 701 C C . GLN A 1 91 ? 5.656 -9.635 3.756 1.00 87.88 91 GLN A C 1
ATOM 703 O O . GLN A 1 91 ? 6.409 -8.752 4.175 1.00 87.88 91 GLN A O 1
ATOM 708 N N . ASN A 1 92 ? 4.872 -9.418 2.701 1.00 92.06 92 ASN A N 1
ATOM 709 C CA . ASN A 1 92 ? 4.868 -8.183 1.908 1.00 92.06 92 ASN A CA 1
ATOM 710 C C . ASN A 1 92 ? 3.837 -7.156 2.403 1.00 92.06 92 ASN A C 1
ATOM 712 O O . ASN A 1 92 ? 3.297 -6.370 1.615 1.00 92.06 92 ASN A O 1
ATOM 716 N N . TYR A 1 93 ? 3.571 -7.145 3.705 1.00 95.81 93 TYR A N 1
ATOM 717 C CA . TYR A 1 93 ? 2.754 -6.146 4.381 1.00 95.81 93 TYR A CA 1
ATOM 718 C C . TYR A 1 93 ? 3.438 -5.652 5.656 1.00 95.81 93 TYR A C 1
ATOM 720 O O . TYR A 1 93 ? 4.284 -6.326 6.245 1.00 95.81 93 TYR A O 1
ATOM 728 N N . MET A 1 94 ? 3.061 -4.445 6.054 1.00 97.19 94 MET A N 1
ATOM 729 C CA . MET A 1 94 ? 3.411 -3.814 7.317 1.00 97.19 94 MET A CA 1
ATOM 730 C C . MET A 1 94 ? 2.148 -3.738 8.173 1.00 97.19 94 MET A C 1
ATOM 732 O O . MET A 1 94 ? 1.071 -3.461 7.640 1.00 97.19 94 MET A O 1
ATOM 736 N N . ALA A 1 95 ? 2.295 -3.959 9.475 1.00 97.81 95 ALA A N 1
ATOM 737 C CA . ALA A 1 95 ? 1.244 -3.736 10.454 1.00 97.81 95 ALA A CA 1
ATOM 738 C C . ALA A 1 95 ? 1.755 -2.829 11.578 1.00 97.81 95 ALA A C 1
ATOM 740 O O . ALA A 1 95 ? 2.902 -2.948 12.007 1.00 97.81 95 ALA A O 1
ATOM 741 N N . THR A 1 96 ? 0.911 -1.934 12.070 1.00 98.25 96 THR A N 1
ATOM 742 C CA . THR A 1 96 ? 1.176 -1.118 13.256 1.00 98.25 96 THR A CA 1
ATOM 743 C C . THR A 1 96 ? 0.031 -1.256 14.241 1.00 98.25 96 THR A C 1
ATOM 745 O O . THR A 1 96 ? -1.124 -1.432 13.854 1.00 98.25 96 THR A O 1
ATOM 748 N N . VAL A 1 97 ? 0.350 -1.185 15.527 1.00 98.06 97 VAL A N 1
ATOM 749 C CA . VAL A 1 97 ? -0.630 -1.258 16.610 1.00 98.06 97 VAL A CA 1
ATOM 750 C C . VAL A 1 97 ? -0.653 0.078 17.319 1.00 98.06 97 VAL A C 1
ATOM 752 O O . VAL A 1 97 ? 0.395 0.615 17.673 1.00 98.06 97 VAL A O 1
ATOM 755 N N . HIS A 1 98 ? -1.848 0.608 17.532 1.00 98.06 98 HIS A N 1
ATOM 756 C CA . HIS A 1 98 ? -2.077 1.908 18.135 1.00 98.06 98 HIS A CA 1
ATOM 757 C C . HIS A 1 98 ? -3.032 1.781 19.312 1.00 98.06 98 HIS A C 1
ATOM 759 O O . HIS A 1 98 ? -3.981 0.996 19.280 1.00 98.06 98 HIS A O 1
ATOM 765 N N . GLN A 1 99 ? -2.823 2.585 20.347 1.00 96.44 99 GLN A N 1
ATOM 766 C CA . GLN A 1 99 ? -3.819 2.736 21.398 1.00 96.44 99 GLN A CA 1
ATOM 767 C C . GLN A 1 99 ? -5.033 3.468 20.815 1.00 96.44 99 GLN A C 1
ATOM 769 O O . GLN A 1 99 ? -4.871 4.564 20.289 1.00 96.44 99 GLN A O 1
ATOM 774 N N . PHE A 1 100 ? -6.232 2.884 20.903 1.00 92.62 100 PHE A N 1
ATOM 775 C CA . PHE A 1 100 ? -7.462 3.534 20.430 1.00 92.62 100 PHE A CA 1
ATOM 776 C C . PHE A 1 100 ? -8.247 4.162 21.586 1.00 92.62 100 PHE A C 1
ATOM 778 O O . PHE A 1 100 ? -8.614 5.332 21.556 1.00 92.62 100 PHE A O 1
ATOM 785 N N . ASN A 1 101 ? -8.474 3.390 22.647 1.00 92.12 101 ASN A N 1
ATOM 786 C CA . ASN A 1 101 ? -9.073 3.849 23.900 1.00 92.12 101 ASN A CA 1
ATOM 787 C C . ASN A 1 101 ? -8.559 2.979 25.056 1.00 92.12 101 ASN A C 1
ATOM 789 O O . ASN A 1 101 ? -7.799 2.050 24.819 1.00 92.12 101 ASN A O 1
ATOM 793 N N . LYS A 1 102 ? -8.954 3.234 26.310 1.00 89.56 102 LYS A N 1
ATOM 794 C CA . LYS A 1 102 ? -8.442 2.469 27.472 1.00 89.56 102 LYS A CA 1
ATOM 795 C C . LYS A 1 102 ? -8.654 0.951 27.377 1.00 89.56 102 LYS A C 1
ATOM 797 O O . LYS A 1 102 ? -7.919 0.208 28.018 1.00 89.56 102 LYS A O 1
ATOM 802 N N . SER A 1 103 ? -9.644 0.515 26.606 1.00 93.25 103 SER A N 1
ATOM 803 C CA . SER A 1 103 ? -10.059 -0.882 26.507 1.00 93.25 103 SER A CA 1
ATOM 804 C C . SER A 1 103 ? -9.672 -1.541 25.188 1.00 93.25 103 SER A C 1
ATOM 806 O O . SER A 1 103 ? -9.668 -2.762 25.144 1.00 93.25 103 SER A O 1
ATOM 808 N N . HIS A 1 104 ? -9.300 -0.779 24.153 1.00 94.94 104 HIS A N 1
ATOM 809 C CA . HIS A 1 104 ? -9.058 -1.314 22.810 1.00 94.94 104 HIS A C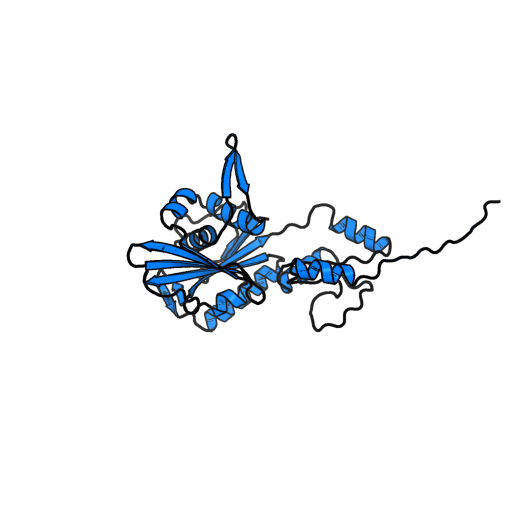A 1
ATOM 810 C C . HIS A 1 104 ? -7.804 -0.737 22.145 1.00 94.94 104 HIS A C 1
ATOM 812 O O . HIS A 1 104 ? -7.405 0.414 22.374 1.00 94.94 104 HIS A O 1
ATOM 818 N N . LYS A 1 105 ? -7.209 -1.545 21.270 1.00 96.69 105 LYS A N 1
ATOM 819 C CA . LYS A 1 105 ? -6.134 -1.181 20.345 1.00 96.69 105 LYS A CA 1
ATOM 820 C C . LYS A 1 105 ? -6.635 -1.275 18.908 1.00 96.69 105 LYS A C 1
ATOM 822 O O . LYS A 1 105 ? -7.409 -2.168 18.569 1.00 96.69 105 LYS A O 1
ATOM 827 N N . LEU A 1 106 ? -6.130 -0.384 18.065 1.00 97.31 106 LEU A N 1
ATOM 828 C CA . LEU A 1 106 ? -6.320 -0.411 16.621 1.00 97.31 106 LEU A CA 1
ATOM 829 C C . LEU A 1 106 ? -5.096 -1.053 15.962 1.00 97.31 106 LEU A C 1
ATOM 831 O O . LEU A 1 106 ? -3.966 -0.635 16.208 1.00 97.31 106 LEU A O 1
ATOM 835 N N . ILE A 1 107 ? -5.323 -2.020 15.085 1.00 98.25 107 ILE A N 1
ATOM 836 C CA . ILE A 1 107 ? -4.316 -2.567 14.179 1.00 98.25 107 ILE A CA 1
ATOM 837 C C . ILE A 1 107 ? -4.514 -1.897 12.821 1.00 98.25 107 ILE A C 1
ATOM 839 O O . ILE A 1 107 ? -5.604 -1.961 12.260 1.00 98.25 107 ILE A O 1
ATOM 843 N N . ALA A 1 108 ? -3.475 -1.278 12.276 1.00 98.56 108 ALA A N 1
ATOM 844 C CA . ALA A 1 108 ? -3.470 -0.716 10.932 1.00 98.56 108 ALA A CA 1
ATOM 845 C C . ALA A 1 108 ? -2.535 -1.539 10.042 1.00 98.56 108 ALA A C 1
ATOM 847 O O . ALA A 1 108 ? -1.407 -1.829 10.434 1.00 98.56 108 ALA A O 1
ATOM 848 N N . VAL A 1 109 ? -2.991 -1.929 8.852 1.00 98.56 109 VAL A N 1
ATOM 849 C CA . VAL A 1 109 ? -2.223 -2.768 7.923 1.00 98.56 109 VAL A CA 1
ATOM 850 C C . VAL A 1 109 ? -2.194 -2.136 6.541 1.00 98.56 109 VAL A C 1
ATOM 852 O O . VAL A 1 109 ? -3.230 -1.738 6.004 1.00 98.56 109 VAL A O 1
ATOM 855 N N . LYS A 1 110 ? -1.004 -2.101 5.934 1.00 98.31 110 LYS A N 1
ATOM 856 C CA . LYS A 1 110 ? -0.826 -1.788 4.511 1.00 98.31 110 LYS A CA 1
ATOM 857 C C . LYS A 1 110 ? 0.112 -2.781 3.841 1.00 98.31 110 LYS A C 1
ATOM 859 O O . LYS A 1 110 ? 1.137 -3.156 4.411 1.00 98.31 110 LYS A O 1
ATOM 864 N N . GLY A 1 111 ? -0.162 -3.161 2.599 1.00 97.06 111 GLY A N 1
ATOM 865 C CA . GLY A 1 111 ? 0.747 -4.070 1.903 1.00 97.06 111 GLY A CA 1
ATOM 866 C C . GLY A 1 111 ? 0.252 -4.628 0.585 1.00 97.06 111 GLY A C 1
ATOM 867 O O . GLY A 1 111 ? -0.598 -4.044 -0.084 1.00 97.06 111 GLY A O 1
ATOM 868 N N . ASN A 1 112 ? 0.826 -5.771 0.211 1.00 95.69 112 ASN A N 1
ATOM 869 C CA . ASN A 1 112 ? 0.426 -6.542 -0.957 1.00 95.69 112 ASN A CA 1
ATOM 870 C C . ASN A 1 112 ? -1.077 -6.889 -0.896 1.00 95.69 112 ASN A C 1
ATOM 872 O O . ASN A 1 112 ? -1.490 -7.564 0.047 1.00 95.69 112 ASN A O 1
ATOM 876 N N . PRO A 1 113 ? -1.875 -6.506 -1.909 1.00 97.56 113 PRO A N 1
ATOM 877 C CA . PRO A 1 113 ? -3.307 -6.771 -1.945 1.00 97.56 113 PRO A CA 1
ATOM 878 C C . PRO A 1 113 ? -3.724 -8.212 -1.680 1.00 97.56 113 PRO A C 1
ATOM 880 O O . PRO A 1 113 ? -4.636 -8.426 -0.889 1.00 97.56 113 PRO A O 1
ATOM 883 N N . SER A 1 114 ? -3.051 -9.201 -2.272 1.00 95.94 114 SER A N 1
ATOM 884 C CA . SER A 1 114 ? -3.431 -10.607 -2.082 1.00 95.94 114 SER A CA 1
ATOM 885 C C . SER A 1 114 ? -3.176 -11.100 -0.656 1.00 95.94 114 SER A C 1
ATOM 887 O O . SER A 1 114 ? -3.972 -11.861 -0.117 1.00 95.94 114 SER A O 1
ATOM 889 N N . GLU A 1 115 ? -2.076 -10.660 -0.042 1.00 96.38 115 GLU A N 1
ATOM 890 C CA . GLU A 1 115 ? -1.696 -11.068 1.315 1.00 96.38 115 GLU A CA 1
ATOM 891 C C . GLU A 1 115 ? -2.563 -10.368 2.359 1.00 96.38 115 GLU A C 1
ATOM 893 O O . GLU A 1 115 ? -3.098 -11.026 3.241 1.00 96.38 115 GLU A O 1
ATOM 898 N N . VAL A 1 116 ? -2.797 -9.060 2.215 1.00 98.06 116 VAL A N 1
ATOM 899 C CA . VAL A 1 116 ? -3.700 -8.320 3.110 1.00 98.06 116 VAL A CA 1
ATOM 900 C C . VAL A 1 116 ? -5.133 -8.849 2.998 1.00 98.06 116 VAL A C 1
ATOM 902 O O . VAL A 1 116 ? -5.809 -9.007 4.010 1.00 98.06 116 VAL A O 1
ATOM 905 N N . LEU A 1 117 ? -5.603 -9.197 1.795 1.00 97.62 117 LEU A N 1
ATOM 906 C CA . LEU A 1 117 ? -6.938 -9.777 1.612 1.00 97.62 117 LEU A CA 1
ATOM 907 C C . LEU A 1 117 ? -7.087 -11.130 2.324 1.00 97.62 117 LEU A C 1
ATOM 909 O O . LEU A 1 117 ? -8.173 -11.447 2.813 1.00 97.62 117 LEU A O 1
ATOM 913 N N . ALA A 1 118 ? -6.015 -11.924 2.400 1.00 96.94 118 ALA A N 1
ATOM 914 C CA . ALA A 1 118 ? -6.011 -13.201 3.112 1.00 96.94 118 ALA A CA 1
ATOM 915 C C . ALA A 1 118 ? -6.154 -13.034 4.637 1.00 96.94 118 ALA A C 1
ATOM 917 O O . ALA A 1 118 ? -6.681 -13.927 5.293 1.00 96.94 118 ALA A O 1
ATOM 918 N N . LEU A 1 119 ? -5.746 -11.881 5.178 1.00 97.12 119 LEU A N 1
ATOM 919 C CA . LEU A 1 119 ? -5.895 -11.503 6.589 1.00 97.12 119 LEU A CA 1
ATOM 920 C C . LEU A 1 119 ? -7.296 -10.958 6.930 1.00 97.12 119 LEU A C 1
ATOM 922 O O . LEU A 1 119 ? -7.652 -10.811 8.098 1.00 97.12 119 LEU A O 1
ATOM 926 N N . CYS A 1 120 ? -8.100 -10.622 5.919 1.00 98.00 120 CYS A N 1
ATOM 927 C CA . CYS A 1 120 ? -9.397 -9.985 6.125 1.00 98.00 120 CYS A CA 1
ATOM 928 C C . CYS A 1 120 ? -10.527 -11.011 6.237 1.00 98.00 120 CYS A C 1
ATOM 930 O O . CYS A 1 120 ? -10.650 -11.892 5.385 1.00 98.00 120 CYS A O 1
ATOM 932 N N . GLN A 1 121 ? -11.400 -10.842 7.229 1.00 97.50 121 GLN A N 1
ATOM 933 C CA . GLN A 1 121 ? -12.665 -11.581 7.386 1.00 97.50 121 GLN A CA 1
ATOM 934 C C . GLN A 1 121 ? -13.889 -10.688 7.203 1.00 97.50 121 GLN A C 1
ATOM 936 O O . GLN A 1 121 ? -14.984 -11.193 6.957 1.00 97.50 121 GLN A O 1
ATOM 941 N N . TYR A 1 122 ? -13.698 -9.373 7.287 1.00 97.31 122 TYR A N 1
ATOM 942 C CA . TYR A 1 122 ? -14.763 -8.388 7.211 1.00 97.31 122 TYR A CA 1
ATOM 943 C C . TYR A 1 122 ? -14.491 -7.363 6.109 1.00 97.31 122 TYR A C 1
ATOM 945 O O . TYR A 1 122 ? -13.361 -7.207 5.638 1.00 97.31 122 TYR A O 1
ATOM 953 N N . LYS A 1 123 ? -15.540 -6.660 5.707 1.00 94.69 123 LYS A N 1
ATOM 954 C CA . LYS A 1 123 ? -15.504 -5.415 4.940 1.00 94.69 123 LYS A CA 1
ATOM 955 C C . LYS A 1 123 ? -16.256 -4.343 5.708 1.00 94.69 123 LYS A C 1
ATOM 957 O O . LYS A 1 123 ? -17.101 -4.670 6.539 1.00 94.69 123 LYS A O 1
ATOM 962 N N . LEU A 1 124 ? -15.972 -3.087 5.402 1.00 89.75 124 LEU A N 1
ATOM 963 C CA . LEU A 1 124 ? -16.806 -1.989 5.862 1.00 89.75 124 LEU A CA 1
ATOM 964 C C . LEU A 1 124 ? -18.067 -1.904 4.989 1.00 89.75 124 LEU A C 1
ATOM 966 O O . LEU A 1 124 ? -17.990 -2.058 3.768 1.00 89.75 124 LEU A O 1
ATOM 970 N N . GLN A 1 125 ? -19.218 -1.725 5.626 1.00 85.75 125 GLN A N 1
ATOM 971 C CA . GLN A 1 125 ? -20.478 -1.383 4.979 1.00 85.75 125 GLN A CA 1
ATOM 972 C C . GLN A 1 125 ? -21.258 -0.491 5.944 1.00 85.75 125 GLN A C 1
ATOM 974 O O . GLN A 1 125 ? -21.553 -0.928 7.054 1.00 85.75 125 GLN A O 1
ATOM 979 N N . GLU A 1 126 ? -21.569 0.743 5.534 1.00 82.38 126 GLU A N 1
ATOM 980 C CA . GLU A 1 126 ? -22.248 1.732 6.396 1.00 82.38 126 GLU A CA 1
ATOM 981 C C . GLU A 1 126 ? -21.521 1.912 7.746 1.00 82.38 126 GLU A C 1
ATOM 983 O O . GLU A 1 126 ? -22.128 1.874 8.813 1.00 82.38 126 GLU A O 1
ATOM 988 N N . ASP A 1 127 ? -20.188 2.032 7.697 1.00 81.19 127 ASP A N 1
ATOM 989 C CA . ASP A 1 127 ? -19.290 2.154 8.860 1.00 81.19 127 ASP A CA 1
ATOM 990 C C . ASP A 1 127 ? -19.259 0.959 9.826 1.00 81.19 127 ASP A C 1
ATOM 992 O O . ASP A 1 127 ? -18.590 1.009 10.863 1.00 81.19 127 ASP A O 1
ATOM 996 N N . LEU A 1 128 ? -19.909 -0.153 9.478 1.00 87.31 128 LEU A N 1
ATOM 997 C CA . LEU A 1 128 ? -19.922 -1.366 10.285 1.00 87.31 128 LEU A CA 1
ATOM 998 C C . LEU A 1 128 ? -19.142 -2.505 9.612 1.00 87.31 128 LEU A C 1
ATOM 1000 O O . LEU A 1 128 ? -19.300 -2.748 8.411 1.00 87.31 128 LEU A O 1
ATOM 1004 N N . PRO A 1 129 ? -18.310 -3.248 10.368 1.00 92.06 129 PRO A N 1
ATOM 1005 C CA . PRO A 1 129 ? -17.711 -4.479 9.874 1.00 92.06 129 PRO A CA 1
ATOM 1006 C C . PRO A 1 129 ? -18.785 -5.538 9.606 1.00 92.06 129 PRO A C 1
ATOM 1008 O O . PRO A 1 129 ? -19.471 -5.997 10.520 1.00 92.06 129 PRO A O 1
ATOM 1011 N N . VAL A 1 130 ? -18.900 -5.971 8.353 1.00 94.69 130 VAL A N 1
ATOM 1012 C CA . VAL A 1 130 ? -19.757 -7.089 7.936 1.00 94.69 130 VAL A CA 1
ATOM 1013 C C . VAL A 1 130 ? -18.915 -8.191 7.289 1.00 94.69 130 VAL A C 1
ATOM 1015 O O . VAL A 1 130 ? -17.841 -7.896 6.762 1.00 94.69 130 VAL A O 1
ATOM 1018 N N . PRO A 1 131 ? -19.345 -9.467 7.312 1.00 97.19 131 PRO A N 1
ATOM 1019 C CA . PRO A 1 131 ? -18.563 -10.562 6.740 1.00 97.19 131 PRO A CA 1
ATOM 1020 C C . PRO A 1 131 ? -18.170 -10.326 5.274 1.00 97.19 131 PRO A C 1
ATOM 1022 O O . PRO A 1 131 ? -18.997 -9.954 4.440 1.00 97.19 131 PRO A O 1
ATOM 1025 N N . LEU A 1 132 ? -16.903 -10.587 4.956 1.00 96.81 132 LEU A N 1
ATOM 1026 C CA . LEU A 1 132 ? -16.348 -10.466 3.612 1.00 96.81 132 LEU A CA 1
ATOM 1027 C C . LEU A 1 132 ? -16.677 -11.720 2.792 1.00 96.81 132 LEU A C 1
ATOM 1029 O O . LEU A 1 132 ? -16.074 -12.785 2.974 1.00 96.81 132 LEU A O 1
ATOM 1033 N N . ALA A 1 133 ? -17.626 -11.603 1.866 1.00 97.00 133 ALA A N 1
ATOM 1034 C CA . ALA A 1 133 ? -18.096 -12.730 1.074 1.00 97.00 133 ALA A CA 1
ATOM 1035 C C . ALA A 1 133 ? -17.140 -13.070 -0.082 1.00 97.00 133 ALA A C 1
ATOM 1037 O O . ALA A 1 133 ? -16.316 -12.270 -0.525 1.00 97.00 133 ALA A O 1
ATOM 1038 N N . LYS A 1 134 ? -17.287 -14.276 -0.648 1.00 96.75 134 LYS A N 1
ATOM 1039 C CA . LYS A 1 134 ? -16.491 -14.715 -1.810 1.00 96.75 134 LYS A CA 1
ATOM 1040 C C . LYS A 1 134 ? -16.644 -13.780 -3.018 1.00 96.75 134 LYS A C 1
ATOM 1042 O O . LYS A 1 134 ? -15.674 -13.554 -3.735 1.00 96.75 134 LYS A O 1
ATOM 1047 N N . ILE A 1 135 ? -17.842 -13.232 -3.231 1.00 96.56 135 ILE A N 1
ATOM 1048 C CA . ILE A 1 135 ? -18.098 -12.284 -4.322 1.00 96.56 135 ILE A CA 1
ATOM 1049 C C . ILE A 1 135 ? -17.300 -10.984 -4.146 1.00 96.56 135 ILE A C 1
ATOM 1051 O O . ILE A 1 135 ? -16.715 -10.504 -5.114 1.00 96.56 135 ILE A O 1
ATOM 1055 N N . ASP A 1 136 ? -17.176 -10.487 -2.912 1.00 96.88 136 ASP A N 1
ATOM 1056 C CA . ASP A 1 136 ? -16.385 -9.295 -2.594 1.00 96.88 136 ASP A CA 1
ATOM 1057 C C . ASP A 1 136 ? -14.898 -9.539 -2.869 1.00 96.88 136 ASP A C 1
ATOM 1059 O O . ASP A 1 136 ? -14.226 -8.718 -3.488 1.00 96.88 136 ASP A O 1
ATOM 1063 N N . ARG A 1 137 ? -14.382 -10.712 -2.478 1.00 97.69 137 ARG A N 1
ATOM 1064 C CA . ARG A 1 137 ? -12.985 -11.102 -2.741 1.00 97.69 137 ARG A CA 1
ATOM 1065 C C . ARG A 1 137 ? -12.670 -11.133 -4.235 1.00 97.69 137 ARG A C 1
ATOM 1067 O O . ARG A 1 137 ? -11.612 -10.660 -4.642 1.00 97.69 137 ARG A O 1
ATOM 1074 N N . ASN A 1 138 ? -13.589 -11.652 -5.048 1.00 97.25 138 ASN A N 1
ATOM 1075 C CA . ASN A 1 138 ? -13.437 -11.659 -6.502 1.00 97.25 138 ASN A CA 1
ATOM 1076 C C . ASN A 1 138 ? -13.449 -10.235 -7.077 1.00 97.25 138 ASN A C 1
ATOM 1078 O O . ASN A 1 138 ? -12.632 -9.922 -7.943 1.00 97.25 138 ASN A O 1
ATOM 1082 N N . ALA A 1 139 ? -14.332 -9.364 -6.577 1.00 96.88 139 ALA A N 1
ATOM 1083 C CA . ALA A 1 139 ? -14.376 -7.961 -6.983 1.00 96.88 139 ALA A CA 1
ATOM 1084 C C . ALA A 1 139 ? -13.067 -7.228 -6.639 1.00 96.88 139 ALA A C 1
ATOM 1086 O O . ALA A 1 139 ? -12.514 -6.524 -7.483 1.00 96.88 139 ALA A O 1
ATOM 1087 N N . ILE A 1 140 ? -12.516 -7.459 -5.444 1.00 97.88 140 ILE A N 1
ATOM 1088 C CA . ILE A 1 140 ? -11.222 -6.909 -5.008 1.00 97.88 140 ILE A CA 1
ATOM 1089 C C . ILE A 1 140 ? -10.074 -7.405 -5.896 1.00 97.88 140 ILE A C 1
ATOM 1091 O O . ILE A 1 140 ? -9.219 -6.614 -6.299 1.00 97.88 140 ILE A O 1
ATOM 1095 N N . ALA A 1 141 ? -10.044 -8.700 -6.221 1.00 97.12 141 ALA A N 1
ATOM 1096 C CA . ALA A 1 141 ? -9.023 -9.264 -7.101 1.00 97.12 141 ALA A CA 1
ATOM 1097 C C . ALA A 1 141 ? -9.072 -8.625 -8.499 1.00 97.12 141 ALA A C 1
ATOM 1099 O O . ALA A 1 141 ? -8.043 -8.180 -9.006 1.00 97.12 141 ALA A O 1
ATOM 1100 N N . SER A 1 142 ? -10.273 -8.488 -9.070 1.00 97.12 142 SER A N 1
ATOM 1101 C CA . SER A 1 142 ? -10.481 -7.838 -10.368 1.00 97.12 142 SER A CA 1
ATOM 1102 C C . SER A 1 142 ? -10.078 -6.357 -10.352 1.00 97.12 142 SER A C 1
ATOM 1104 O O . SER A 1 142 ? -9.421 -5.884 -11.280 1.00 97.12 142 SER A O 1
ATOM 1106 N N . ALA A 1 143 ? -10.382 -5.634 -9.271 1.00 97.31 143 ALA A N 1
ATOM 1107 C CA . ALA A 1 143 ? -9.944 -4.253 -9.077 1.00 97.31 143 ALA A CA 1
ATOM 1108 C C . ALA A 1 143 ? -8.411 -4.124 -9.057 1.00 97.31 143 ALA A C 1
ATOM 1110 O O . ALA A 1 143 ? -7.839 -3.270 -9.738 1.00 97.31 143 ALA A O 1
ATOM 1111 N N . ASN A 1 144 ? -7.726 -5.010 -8.327 1.00 98.06 144 ASN A N 1
ATOM 1112 C CA . ASN A 1 144 ? -6.264 -5.043 -8.300 1.00 98.06 144 ASN A CA 1
ATOM 1113 C C . ASN A 1 144 ? -5.676 -5.353 -9.688 1.00 98.06 144 ASN A C 1
ATOM 1115 O O . ASN A 1 144 ? -4.714 -4.708 -10.110 1.00 98.06 144 ASN A O 1
ATOM 1119 N N . GLU A 1 145 ? -6.249 -6.305 -10.426 1.00 96.06 145 GLU A N 1
ATOM 1120 C CA . GLU A 1 145 ? -5.833 -6.607 -11.802 1.00 96.06 145 GLU A CA 1
ATOM 1121 C C . GLU A 1 145 ? -5.987 -5.396 -12.727 1.00 96.06 145 GLU A C 1
ATOM 1123 O O . GLU A 1 145 ? -5.060 -5.072 -13.470 1.00 96.06 145 GLU A O 1
ATOM 1128 N N . GLN A 1 146 ? -7.103 -4.670 -12.631 1.00 96.75 146 GLN A N 1
ATOM 1129 C CA . GLN A 1 146 ? -7.328 -3.455 -13.411 1.00 96.75 146 GLN A CA 1
ATOM 1130 C C . GLN A 1 146 ? -6.283 -2.374 -13.093 1.00 96.75 146 GLN A C 1
ATOM 1132 O O . GLN A 1 146 ? -5.649 -1.834 -14.003 1.00 96.75 146 GLN A O 1
ATOM 1137 N N . MET A 1 147 ? -6.064 -2.069 -11.811 1.00 97.12 147 MET A N 1
ATOM 1138 C CA . MET A 1 147 ? -5.097 -1.049 -11.390 1.00 97.12 147 MET A CA 1
ATOM 1139 C C . MET A 1 147 ? -3.663 -1.409 -11.799 1.00 97.12 147 MET A C 1
ATOM 1141 O O . MET A 1 147 ? -2.921 -0.571 -12.313 1.00 97.12 147 MET A O 1
ATOM 1145 N N . THR A 1 148 ? -3.257 -2.664 -11.603 1.00 94.25 148 THR A N 1
ATOM 1146 C CA . THR A 1 148 ? -1.915 -3.122 -11.993 1.00 94.25 148 THR A CA 1
ATOM 1147 C C . THR A 1 148 ? -1.735 -3.144 -13.511 1.00 94.25 148 THR A C 1
ATOM 1149 O O . THR A 1 1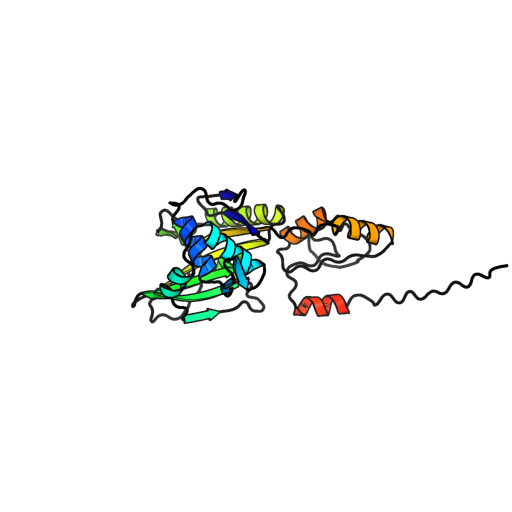48 ? -0.672 -2.756 -13.998 1.00 94.25 148 THR A O 1
ATOM 1152 N N . GLY A 1 149 ? -2.779 -3.493 -14.273 1.00 92.50 149 GLY A N 1
ATOM 1153 C CA . GLY A 1 149 ? -2.809 -3.387 -15.736 1.00 92.50 149 GLY A CA 1
ATOM 1154 C C . GLY A 1 149 ? -2.616 -1.955 -16.246 1.00 92.50 149 GLY A C 1
ATOM 1155 O O . GLY A 1 149 ? -1.980 -1.747 -17.279 1.00 92.50 149 GLY A O 1
ATOM 1156 N N . ASN A 1 150 ? -3.046 -0.960 -15.466 1.00 93.50 150 ASN A N 1
ATOM 1157 C CA . ASN A 1 150 ? -2.800 0.465 -15.705 1.00 93.50 150 ASN A CA 1
ATOM 1158 C C . ASN A 1 150 ? -1.410 0.940 -15.231 1.00 93.50 150 ASN A C 1
ATOM 1160 O O . ASN A 1 150 ? -1.174 2.140 -15.100 1.00 93.50 150 ASN A O 1
ATOM 1164 N N . ALA A 1 151 ? -0.475 0.015 -14.984 1.00 93.31 151 ALA A N 1
ATOM 1165 C CA . ALA A 1 151 ? 0.879 0.287 -14.500 1.00 93.31 151 ALA A CA 1
ATOM 1166 C C . ALA A 1 151 ? 0.942 0.986 -13.128 1.00 93.31 151 ALA A C 1
ATOM 1168 O O . ALA A 1 151 ? 1.939 1.640 -12.809 1.00 93.31 151 ALA A O 1
ATOM 1169 N N . LEU A 1 152 ? -0.085 0.828 -12.286 1.00 95.44 152 LEU A N 1
ATOM 1170 C CA . LEU A 1 152 ? -0.072 1.373 -10.930 1.00 95.44 152 LEU A CA 1
ATOM 1171 C C . LEU A 1 152 ? 0.635 0.427 -9.964 1.00 95.44 152 LEU A C 1
ATOM 1173 O O . LEU A 1 152 ? 0.497 -0.798 -10.042 1.00 95.44 152 LEU A O 1
ATOM 1177 N N . ARG A 1 153 ? 1.362 1.001 -9.005 1.00 96.12 153 ARG A N 1
ATOM 1178 C CA . ARG A 1 153 ? 1.737 0.297 -7.777 1.00 96.12 153 ARG A CA 1
ATOM 1179 C C . ARG A 1 153 ? 0.513 0.268 -6.873 1.00 96.12 153 ARG A C 1
ATOM 1181 O O . ARG A 1 153 ? 0.040 1.325 -6.473 1.00 96.12 153 ARG A O 1
ATOM 1188 N N . VAL A 1 154 ? 0.034 -0.923 -6.531 1.00 97.44 154 VAL A N 1
ATOM 1189 C CA . VAL A 1 154 ? -1.184 -1.087 -5.725 1.00 97.44 154 VAL A CA 1
ATOM 1190 C C . VAL A 1 154 ? -0.838 -1.564 -4.321 1.00 97.44 154 VAL A C 1
ATOM 1192 O O . VAL A 1 154 ? -0.106 -2.547 -4.166 1.00 97.44 154 VAL A O 1
ATOM 1195 N N . LEU A 1 155 ? -1.382 -0.877 -3.319 1.00 98.00 155 LEU A N 1
ATOM 1196 C CA . LEU A 1 155 ? -1.368 -1.283 -1.916 1.00 98.00 155 LEU A CA 1
ATOM 1197 C C . LEU A 1 155 ? -2.795 -1.530 -1.438 1.00 98.00 155 LEU A C 1
ATOM 1199 O O . LEU A 1 155 ? -3.690 -0.764 -1.772 1.00 98.00 155 LEU A O 1
ATOM 1203 N N . ALA A 1 156 ? -2.994 -2.563 -0.632 1.00 98.44 156 ALA A N 1
ATOM 1204 C CA . ALA A 1 156 ? -4.221 -2.733 0.131 1.00 98.44 156 ALA A CA 1
ATOM 1205 C C . ALA A 1 156 ? -4.077 -2.141 1.523 1.00 98.44 156 ALA A C 1
ATOM 1207 O O . ALA A 1 156 ? -2.992 -2.208 2.106 1.00 98.44 156 ALA A O 1
ATOM 1208 N N . ILE A 1 157 ? -5.185 -1.614 2.035 1.00 98.56 157 ILE A N 1
ATOM 1209 C CA . ILE A 1 157 ? -5.327 -1.073 3.381 1.00 98.56 157 ILE A CA 1
ATOM 1210 C C . ILE A 1 157 ? -6.416 -1.866 4.109 1.00 98.56 157 ILE A C 1
ATOM 1212 O O . ILE A 1 157 ? -7.495 -2.111 3.562 1.00 98.56 157 ILE A O 1
ATOM 1216 N N . ALA A 1 158 ? -6.128 -2.262 5.343 1.00 98.31 158 ALA A N 1
ATOM 1217 C CA . ALA A 1 158 ? -7.059 -2.953 6.227 1.00 98.31 158 ALA A CA 1
ATOM 1218 C C . ALA A 1 158 ? -6.813 -2.536 7.678 1.00 98.31 158 ALA A C 1
ATOM 1220 O O . ALA A 1 158 ? -5.726 -2.062 8.018 1.00 98.31 158 ALA A O 1
ATOM 1221 N N . TYR A 1 159 ? -7.810 -2.724 8.536 1.00 97.81 159 TYR A N 1
ATOM 1222 C CA . TYR A 1 159 ? -7.667 -2.471 9.968 1.00 97.81 159 TYR A CA 1
ATOM 1223 C C . TYR A 1 159 ? -8.286 -3.582 10.807 1.00 97.81 159 TYR A C 1
ATOM 1225 O O . TYR A 1 159 ? -9.092 -4.363 10.317 1.00 97.81 159 TYR A O 1
ATOM 1233 N N . GLY A 1 160 ? -7.916 -3.647 12.076 1.00 96.19 160 GLY A N 1
ATOM 1234 C CA . GLY A 1 160 ? -8.561 -4.490 13.074 1.00 96.19 160 GLY A CA 1
ATOM 1235 C C . GLY A 1 160 ? -8.701 -3.734 14.385 1.00 96.19 160 GLY A C 1
ATOM 1236 O O . GLY A 1 160 ? -7.980 -2.768 14.630 1.00 96.19 160 GLY A O 1
ATOM 1237 N N . GLU A 1 161 ? -9.615 -4.183 15.232 1.00 94.50 161 GLU A N 1
ATOM 1238 C CA . GLU A 1 161 ? -9.753 -3.701 16.602 1.00 94.50 161 GLU A CA 1
ATOM 1239 C C . GLU A 1 161 ? -9.689 -4.903 17.540 1.00 94.50 161 GLU A C 1
ATOM 1241 O O . GLU A 1 161 ? -10.306 -5.937 17.277 1.00 94.50 161 GLU A O 1
ATOM 1246 N N . ILE A 1 162 ? -8.891 -4.786 18.597 1.00 94.38 162 ILE A N 1
ATOM 1247 C CA . ILE A 1 162 ? -8.695 -5.839 19.595 1.00 94.38 162 ILE A CA 1
ATOM 1248 C C . ILE A 1 162 ? -8.768 -5.246 20.997 1.00 94.38 162 ILE A C 1
ATOM 1250 O O . ILE A 1 162 ? -8.451 -4.070 21.196 1.00 94.38 162 ILE A O 1
ATOM 1254 N N . ASP A 1 163 ? -9.115 -6.070 21.983 1.00 94.12 163 ASP A N 1
ATOM 1255 C CA . ASP A 1 163 ? -9.022 -5.676 23.387 1.00 94.12 163 ASP A CA 1
ATOM 1256 C C . ASP A 1 163 ? -7.581 -5.286 23.743 1.00 94.12 163 ASP A C 1
ATOM 1258 O O . ASP A 1 163 ? -6.607 -5.886 23.280 1.00 94.12 163 ASP A O 1
ATOM 1262 N N . ALA A 1 164 ? -7.415 -4.296 24.617 1.00 90.69 164 ALA A N 1
ATOM 1263 C CA . ALA A 1 164 ? -6.103 -3.777 24.993 1.00 90.69 164 ALA A CA 1
ATOM 1264 C C . ALA A 1 164 ? -5.203 -4.843 25.643 1.00 90.69 164 ALA A C 1
ATOM 1266 O O . ALA A 1 164 ? -3.976 -4.758 25.533 1.00 90.69 164 ALA A O 1
ATOM 1267 N N . THR A 1 165 ? -5.798 -5.848 26.288 1.00 91.31 165 THR A N 1
ATOM 1268 C CA . THR A 1 165 ? -5.100 -6.976 26.920 1.00 91.31 165 THR A CA 1
ATOM 1269 C C . THR A 1 165 ? -4.902 -8.173 25.993 1.00 91.31 165 THR A C 1
ATOM 1271 O O . THR A 1 165 ? -4.185 -9.095 26.372 1.00 91.31 165 THR A O 1
ATOM 1274 N N . ALA A 1 166 ? -5.531 -8.191 24.815 1.00 90.62 166 ALA A N 1
ATOM 1275 C CA . ALA A 1 166 ? -5.383 -9.286 23.867 1.00 90.62 166 ALA A CA 1
ATOM 1276 C C . ALA A 1 166 ? -4.007 -9.255 23.186 1.00 90.62 166 ALA A C 1
ATOM 1278 O O . ALA A 1 166 ? -3.411 -8.192 22.976 1.00 90.62 166 ALA A O 1
ATOM 1279 N N . GLU A 1 167 ? -3.520 -10.442 22.823 1.00 90.31 167 GLU A N 1
ATOM 1280 C CA . GLU A 1 167 ? -2.372 -10.576 21.931 1.00 90.31 167 GLU A CA 1
ATOM 1281 C C . GLU A 1 167 ? -2.731 -10.090 20.523 1.00 90.31 167 GLU A C 1
ATOM 1283 O O . GLU A 1 167 ? -3.869 -10.221 20.061 1.00 90.31 167 GLU A O 1
ATOM 1288 N N . VAL A 1 168 ? -1.746 -9.513 19.837 1.00 89.56 168 VAL A N 1
ATOM 1289 C CA . VAL A 1 168 ? -1.925 -8.989 18.483 1.00 89.56 168 VAL A CA 1
ATOM 1290 C C . VAL A 1 168 ? -2.086 -10.160 17.516 1.00 89.56 168 VAL A C 1
ATOM 1292 O O . VAL A 1 168 ? -1.172 -10.960 17.336 1.00 89.56 168 VAL A O 1
ATOM 1295 N N . ASN A 1 169 ? -3.246 -10.235 16.865 1.00 89.31 169 ASN A N 1
ATOM 1296 C CA . ASN A 1 169 ? -3.546 -11.217 15.830 1.00 89.31 169 ASN A CA 1
ATOM 1297 C C . ASN A 1 169 ? -4.088 -10.507 14.581 1.00 89.31 169 ASN A C 1
ATOM 1299 O O . ASN A 1 169 ? -4.896 -9.584 14.679 1.00 89.31 169 ASN A O 1
ATOM 1303 N N . LEU A 1 170 ? -3.621 -10.931 13.407 1.00 91.38 170 LEU A N 1
ATOM 1304 C CA . LEU A 1 170 ? -3.951 -10.340 12.109 1.00 91.38 170 LEU A CA 1
ATOM 1305 C C . LEU A 1 170 ? -4.978 -11.165 11.315 1.00 91.38 170 LEU A C 1
ATOM 1307 O O . LEU A 1 170 ? -5.218 -10.863 10.157 1.00 91.38 170 LEU A O 1
ATOM 1311 N N . ASP A 1 171 ? -5.577 -12.213 11.878 1.00 85.62 171 ASP A N 1
ATOM 1312 C CA . ASP A 1 171 ? -6.448 -13.152 11.147 1.00 85.62 171 ASP A CA 1
ATOM 1313 C C . ASP A 1 171 ? -7.904 -12.687 10.933 1.00 85.62 171 ASP A C 1
ATOM 1315 O O . ASP A 1 171 ? -8.684 -13.380 10.269 1.00 85.62 171 ASP A O 1
ATOM 1319 N N . LYS A 1 172 ? -8.287 -11.539 11.505 1.00 90.62 172 LYS A N 1
ATOM 1320 C CA . LYS A 1 172 ? -9.670 -11.028 11.557 1.00 90.62 172 LYS A CA 1
ATOM 1321 C C . LYS A 1 172 ? -9.767 -9.548 11.203 1.00 90.62 172 LYS A C 1
ATOM 1323 O O . LYS A 1 172 ? -10.478 -8.787 11.856 1.00 90.62 172 LYS A O 1
ATOM 1328 N N . LEU A 1 173 ? -9.056 -9.129 10.162 1.00 97.69 173 LEU A N 1
ATOM 1329 C CA . LEU A 1 173 ? -9.081 -7.734 9.732 1.00 97.69 173 LEU A CA 1
ATOM 1330 C C . LEU A 1 173 ? -10.346 -7.394 8.930 1.00 97.69 173 LEU A C 1
ATOM 1332 O O . LEU A 1 173 ? -11.004 -8.252 8.330 1.00 97.69 173 LEU A O 1
ATOM 1336 N N . THR A 1 174 ? -10.643 -6.105 8.895 1.00 97.56 174 THR A N 1
ATOM 1337 C CA . THR A 1 174 ? -11.638 -5.460 8.050 1.00 97.56 174 THR A CA 1
ATOM 1338 C C . THR A 1 174 ? -10.935 -4.815 6.862 1.00 97.56 174 THR A C 1
ATOM 1340 O O . THR A 1 174 ? -10.079 -3.939 7.016 1.00 97.56 174 THR A O 1
ATOM 1343 N N . TRP A 1 175 ? -11.307 -5.251 5.663 1.00 97.81 175 TRP A N 1
ATOM 1344 C CA . TRP A 1 175 ? -10.845 -4.676 4.408 1.00 97.81 175 TRP A CA 1
ATOM 1345 C C . TRP A 1 175 ? -11.387 -3.256 4.228 1.00 97.81 175 TRP A C 1
ATOM 1347 O O . TRP A 1 175 ? -12.595 -3.044 4.354 1.00 97.81 175 TRP A O 1
ATOM 1357 N N . LEU A 1 176 ? -10.512 -2.308 3.878 1.00 96.75 176 LEU A N 1
ATOM 1358 C CA . LEU A 1 176 ? -10.906 -0.929 3.571 1.00 96.75 176 LEU A CA 1
ATOM 1359 C C . LEU A 1 176 ? -10.853 -0.642 2.073 1.00 96.75 176 LEU A C 1
ATOM 1361 O O . LEU A 1 176 ? -11.796 -0.090 1.515 1.00 96.75 176 LEU A O 1
ATOM 1365 N N . GLY A 1 177 ? -9.773 -1.027 1.395 1.00 96.75 177 GLY A N 1
ATOM 1366 C CA . GLY A 1 177 ? -9.659 -0.761 -0.035 1.00 96.75 177 GLY A CA 1
ATOM 1367 C C . GLY A 1 177 ? -8.256 -0.879 -0.603 1.00 96.75 177 GLY A C 1
ATOM 1368 O O . GLY A 1 177 ? -7.296 -1.248 0.077 1.00 96.75 177 GLY A O 1
ATOM 1369 N N . LEU A 1 178 ? -8.166 -0.547 -1.886 1.00 98.12 178 LEU A N 1
ATOM 1370 C CA . LEU A 1 178 ? -6.944 -0.462 -2.669 1.00 98.12 178 LEU A CA 1
ATOM 1371 C C . LEU A 1 178 ? -6.558 0.996 -2.897 1.00 98.12 178 LEU A C 1
ATOM 1373 O O . LEU A 1 178 ? -7.408 1.846 -3.154 1.00 98.12 178 LEU A O 1
ATOM 1377 N N . VAL A 1 179 ? -5.257 1.252 -2.885 1.00 97.69 179 VAL A N 1
ATOM 1378 C CA . VAL A 1 179 ? -4.648 2.529 -3.242 1.00 97.69 179 VAL A CA 1
ATOM 1379 C C . VAL A 1 179 ? -3.707 2.305 -4.421 1.00 97.69 179 VAL A C 1
ATOM 1381 O O . VAL A 1 179 ? -2.702 1.597 -4.308 1.00 97.69 179 VAL A O 1
ATOM 1384 N N . GLY A 1 180 ? -4.038 2.917 -5.554 1.00 97.25 180 GLY A N 1
ATOM 1385 C CA . GLY A 1 180 ? -3.261 2.942 -6.785 1.00 97.25 180 GLY A CA 1
ATOM 1386 C C . GLY A 1 180 ? -2.326 4.149 -6.831 1.00 97.25 180 GLY A C 1
ATOM 1387 O O . GLY A 1 180 ? -2.750 5.306 -6.901 1.00 97.25 180 GLY A O 1
ATOM 1388 N N . ILE A 1 181 ? -1.026 3.873 -6.815 1.00 96.19 181 ILE A N 1
ATOM 1389 C CA . ILE A 1 181 ? 0.047 4.865 -6.819 1.00 96.19 181 ILE A CA 1
ATOM 1390 C C . ILE A 1 181 ? 0.712 4.863 -8.190 1.00 96.19 181 ILE A C 1
ATOM 1392 O O . ILE A 1 181 ? 1.255 3.848 -8.635 1.00 96.19 181 ILE A O 1
ATOM 1396 N N . THR A 1 182 ? 0.737 6.022 -8.842 1.00 92.88 182 THR A N 1
ATOM 1397 C CA . THR A 1 182 ? 1.506 6.188 -10.073 1.00 92.88 182 THR A CA 1
ATOM 1398 C C . THR A 1 182 ? 2.991 6.369 -9.772 1.00 92.88 182 THR A C 1
ATOM 1400 O O . THR A 1 182 ? 3.399 7.148 -8.896 1.00 92.88 182 THR A O 1
ATOM 1403 N N . ASN A 1 183 ? 3.818 5.656 -10.531 1.00 88.38 183 ASN A N 1
ATOM 1404 C CA . ASN A 1 183 ? 5.259 5.841 -10.573 1.00 88.38 183 ASN A CA 1
ATOM 1405 C C . ASN A 1 183 ? 5.655 6.271 -11.992 1.00 88.38 183 ASN A C 1
ATOM 1407 O O . ASN A 1 183 ? 5.909 5.409 -12.836 1.00 88.38 183 ASN A O 1
ATOM 1411 N N . PRO A 1 184 ? 5.663 7.583 -12.288 1.00 85.81 184 PRO A N 1
ATOM 1412 C CA . PRO A 1 184 ? 5.851 8.052 -13.649 1.00 85.81 184 PRO A CA 1
ATOM 1413 C C . PRO A 1 184 ? 7.232 7.656 -14.173 1.00 85.81 184 PRO A C 1
ATOM 1415 O O . PRO A 1 184 ? 8.255 7.836 -13.506 1.00 85.81 184 PRO A O 1
ATOM 1418 N N . ILE A 1 185 ? 7.259 7.148 -15.405 1.00 85.81 185 ILE A N 1
ATOM 1419 C CA . ILE A 1 185 ? 8.503 6.938 -16.142 1.00 85.81 185 ILE A CA 1
ATOM 1420 C C . ILE A 1 185 ? 9.166 8.305 -16.326 1.00 85.81 185 ILE A C 1
ATOM 1422 O O . ILE A 1 185 ? 8.546 9.242 -16.831 1.00 85.81 185 ILE A O 1
ATOM 1426 N N . ARG A 1 186 ? 10.433 8.424 -15.914 1.00 89.44 186 ARG A N 1
ATOM 1427 C CA . ARG A 1 186 ? 11.180 9.682 -16.045 1.00 89.44 186 ARG A CA 1
ATOM 1428 C C . ARG A 1 186 ? 11.269 10.098 -17.513 1.00 89.44 186 ARG A C 1
ATOM 1430 O O . ARG A 1 186 ? 11.444 9.258 -18.401 1.00 89.44 186 ARG A O 1
ATOM 1437 N N . GLN A 1 187 ? 11.198 11.405 -17.754 1.00 89.69 187 GLN A N 1
ATOM 1438 C CA . GLN A 1 187 ? 11.410 11.964 -19.086 1.00 89.69 187 GLN A CA 1
ATOM 1439 C C . GLN A 1 187 ? 12.754 11.482 -19.658 1.00 89.69 187 GLN A C 1
ATOM 1441 O O . GLN A 1 187 ? 13.740 11.350 -18.936 1.00 89.69 187 GLN A O 1
ATOM 1446 N N . GLY A 1 188 ? 12.768 11.157 -20.951 1.00 89.12 188 GLY A N 1
ATOM 1447 C CA . GLY A 1 188 ? 13.957 10.663 -21.651 1.00 89.12 188 GLY A CA 1
ATOM 1448 C C . GLY A 1 188 ? 14.235 9.160 -21.525 1.00 89.12 188 GLY A C 1
ATOM 1449 O O . GLY A 1 188 ? 14.909 8.625 -22.399 1.00 89.12 188 GLY A O 1
ATOM 1450 N N . VAL A 1 189 ? 13.674 8.439 -20.543 1.00 91.38 189 VAL A N 1
ATOM 1451 C CA . VAL A 1 189 ? 13.962 6.996 -20.356 1.00 91.38 189 VAL A CA 1
ATOM 1452 C C . VAL A 1 189 ? 13.553 6.159 -21.568 1.00 91.38 189 VAL A C 1
ATOM 1454 O O . VAL A 1 189 ? 14.313 5.300 -21.997 1.00 91.38 189 VAL A O 1
ATOM 1457 N N . LYS A 1 190 ? 12.384 6.431 -22.163 1.00 90.00 190 LYS A N 1
ATOM 1458 C CA . LYS A 1 190 ? 11.930 5.711 -23.366 1.00 90.00 190 LYS A CA 1
ATOM 1459 C C . LYS A 1 190 ? 12.895 5.885 -24.540 1.00 90.00 190 LYS A C 1
ATOM 1461 O O . LYS A 1 190 ? 13.209 4.917 -25.219 1.00 90.00 190 LYS A O 1
ATOM 1466 N N . LYS A 1 191 ? 13.377 7.115 -24.745 1.00 91.31 191 LYS A N 1
ATOM 1467 C CA . LYS A 1 191 ? 14.354 7.423 -25.793 1.00 91.31 191 LYS A CA 1
ATOM 1468 C C . LYS A 1 191 ? 15.684 6.721 -25.512 1.00 91.31 191 LYS A C 1
ATOM 1470 O O . LYS A 1 191 ? 16.205 6.057 -26.390 1.00 91.31 191 LYS A O 1
ATOM 1475 N N . LEU A 1 192 ? 16.171 6.795 -24.274 1.00 92.19 192 LEU A N 1
ATOM 1476 C CA . LEU A 1 192 ? 17.422 6.155 -23.867 1.00 92.19 192 LEU A CA 1
ATOM 1477 C C . LEU A 1 192 ? 17.404 4.636 -24.090 1.00 92.19 192 LEU A C 1
ATOM 1479 O O . LEU A 1 192 ? 18.384 4.072 -24.562 1.00 92.19 192 LEU A O 1
ATOM 1483 N N . ILE A 1 193 ? 16.290 3.972 -23.768 1.00 90.25 193 ILE A N 1
ATOM 1484 C CA . ILE A 1 193 ? 16.130 2.534 -24.024 1.00 90.25 193 ILE A CA 1
ATOM 1485 C C . ILE A 1 193 ? 16.184 2.242 -25.527 1.00 90.25 193 ILE A C 1
ATOM 1487 O O . ILE A 1 193 ? 16.864 1.302 -25.925 1.00 90.25 193 ILE A O 1
ATOM 1491 N N . ALA A 1 194 ? 15.528 3.061 -26.354 1.00 89.19 194 ALA A N 1
ATOM 1492 C CA . ALA A 1 194 ? 15.582 2.915 -27.806 1.00 89.19 194 ALA A CA 1
ATOM 1493 C C . ALA A 1 194 ? 17.006 3.118 -28.358 1.00 89.19 194 ALA A C 1
ATOM 1495 O O . ALA A 1 194 ? 17.457 2.313 -29.171 1.00 89.19 194 ALA A O 1
ATOM 1496 N N . ASP A 1 195 ? 17.733 4.129 -27.871 1.00 91.75 195 ASP A N 1
ATOM 1497 C CA . ASP A 1 195 ? 19.125 4.394 -28.256 1.00 91.75 195 ASP A CA 1
ATOM 1498 C C . ASP A 1 195 ? 20.036 3.205 -27.876 1.00 91.75 195 ASP A C 1
ATOM 1500 O O . ASP A 1 195 ? 20.884 2.782 -28.665 1.00 91.75 195 ASP A O 1
ATOM 1504 N N . PHE A 1 196 ? 19.831 2.599 -26.698 1.00 90.94 196 PHE A N 1
ATOM 1505 C CA . PHE A 1 196 ? 20.545 1.385 -26.287 1.00 90.94 196 PHE A CA 1
ATOM 1506 C C . PHE A 1 196 ? 20.224 0.182 -27.169 1.00 90.94 196 PHE A C 1
ATOM 1508 O O . PHE A 1 196 ? 21.145 -0.510 -27.603 1.00 90.94 196 PHE A O 1
ATOM 1515 N N . HIS A 1 197 ? 18.952 -0.049 -27.493 1.00 87.19 197 HIS A N 1
ATOM 1516 C CA . HIS A 1 197 ? 18.567 -1.127 -28.405 1.00 87.19 197 HIS A CA 1
ATOM 1517 C C . HIS A 1 197 ? 19.167 -0.930 -29.801 1.00 87.19 197 HIS A C 1
ATOM 1519 O O . HIS A 1 197 ? 19.672 -1.889 -30.380 1.00 87.19 197 HIS A O 1
ATOM 1525 N N . GLN A 1 198 ? 19.204 0.305 -30.312 1.00 88.12 198 GLN A N 1
ATOM 1526 C CA . GLN A 1 198 ? 19.853 0.630 -31.586 1.00 88.12 198 GLN A CA 1
ATOM 1527 C C . GLN A 1 198 ? 21.367 0.363 -31.556 1.00 88.12 198 GLN A C 1
ATOM 1529 O O . GLN A 1 198 ? 21.941 -0.051 -32.562 1.00 88.12 198 GLN A O 1
ATOM 1534 N N . ALA A 1 199 ? 22.010 0.554 -30.403 1.00 89.88 199 ALA A N 1
ATOM 1535 C CA . ALA A 1 199 ? 23.420 0.239 -30.183 1.00 89.88 199 ALA A CA 1
ATOM 1536 C C . ALA A 1 199 ? 23.693 -1.256 -29.901 1.00 89.88 199 ALA A C 1
ATOM 1538 O O . ALA A 1 199 ? 24.842 -1.631 -29.667 1.00 89.88 199 ALA A O 1
ATOM 1539 N N . GLY A 1 200 ? 22.665 -2.114 -29.898 1.00 85.06 200 GLY A N 1
ATOM 1540 C CA . GLY A 1 200 ? 22.792 -3.536 -29.566 1.00 85.06 200 GLY A CA 1
ATOM 1541 C C . GLY A 1 200 ? 23.069 -3.805 -28.081 1.00 85.06 200 GLY A C 1
ATOM 1542 O O . GLY A 1 200 ? 23.673 -4.824 -27.745 1.00 85.06 200 GLY A O 1
ATOM 1543 N N . ILE A 1 201 ? 22.677 -2.883 -27.197 1.00 84.50 201 ILE A N 1
ATOM 1544 C CA . ILE A 1 201 ? 22.820 -2.998 -25.743 1.00 84.50 201 ILE A CA 1
ATOM 1545 C C . ILE A 1 201 ? 21.515 -3.532 -25.149 1.00 84.50 201 ILE A C 1
ATOM 1547 O O . ILE A 1 201 ? 20.466 -2.887 -25.223 1.00 84.50 201 ILE A O 1
ATOM 1551 N N . ASP A 1 202 ? 21.603 -4.690 -24.497 1.00 81.75 202 ASP A N 1
ATOM 1552 C CA . ASP A 1 202 ? 20.478 -5.292 -23.789 1.00 81.75 202 ASP A CA 1
ATOM 1553 C C . ASP A 1 202 ? 20.152 -4.521 -22.507 1.00 81.75 202 ASP A C 1
ATOM 1555 O O . ASP A 1 202 ? 21.020 -4.224 -21.683 1.00 81.75 202 ASP A O 1
ATOM 1559 N N . THR A 1 203 ? 18.869 -4.222 -22.313 1.00 86.25 203 THR A N 1
ATOM 1560 C CA . THR A 1 203 ? 18.363 -3.522 -21.129 1.00 86.25 203 THR A CA 1
ATOM 1561 C C . THR A 1 203 ? 17.557 -4.468 -20.251 1.00 86.25 203 THR A C 1
ATOM 1563 O O . THR A 1 203 ? 16.777 -5.279 -20.745 1.00 86.25 203 THR A O 1
ATOM 1566 N N . VAL A 1 204 ? 17.735 -4.366 -18.932 1.00 85.69 204 VAL A N 1
ATOM 1567 C CA . VAL A 1 204 ? 17.065 -5.211 -17.932 1.00 85.69 204 VAL A CA 1
ATOM 1568 C C . VAL A 1 204 ? 16.338 -4.324 -16.927 1.00 85.69 204 VAL A C 1
ATOM 1570 O O . VAL A 1 204 ? 16.915 -3.373 -16.400 1.00 85.69 204 VAL A O 1
ATOM 1573 N N . MET A 1 205 ? 15.079 -4.644 -16.633 1.00 87.94 205 MET A N 1
ATOM 1574 C CA . MET A 1 205 ? 14.274 -3.969 -15.618 1.00 87.94 205 MET A CA 1
ATOM 1575 C C . MET A 1 205 ? 14.194 -4.808 -14.344 1.00 87.94 205 MET A C 1
ATOM 1577 O O . MET A 1 205 ? 13.709 -5.936 -14.361 1.00 87.94 205 MET A O 1
ATOM 1581 N N . LEU A 1 206 ? 14.609 -4.220 -13.220 1.00 88.44 206 LEU A N 1
ATOM 1582 C CA . LEU A 1 206 ? 14.440 -4.784 -11.879 1.00 88.44 206 LEU A CA 1
ATOM 1583 C C . LEU A 1 206 ? 13.461 -3.910 -11.091 1.00 88.44 206 LEU A C 1
ATOM 1585 O O . LEU A 1 206 ? 13.773 -2.755 -10.790 1.00 88.44 206 LEU A O 1
ATOM 1589 N N . THR A 1 207 ? 12.301 -4.447 -10.722 1.00 86.56 207 THR A N 1
ATOM 1590 C CA . THR A 1 207 ? 11.290 -3.727 -9.939 1.00 86.56 207 THR A CA 1
ATOM 1591 C C . THR A 1 207 ? 10.784 -4.534 -8.744 1.00 86.56 207 THR A C 1
ATOM 1593 O O . THR A 1 207 ? 10.713 -5.759 -8.774 1.00 86.56 207 THR A O 1
ATOM 1596 N N . GLY A 1 208 ? 10.420 -3.824 -7.674 1.00 84.75 208 GLY A N 1
ATOM 1597 C CA . GLY A 1 208 ? 9.707 -4.384 -6.521 1.00 84.75 208 GLY A CA 1
ATOM 1598 C C . GLY A 1 208 ? 8.186 -4.447 -6.715 1.00 84.75 208 GLY A C 1
ATOM 1599 O O . GLY A 1 208 ? 7.483 -4.893 -5.814 1.00 84.75 208 GLY A O 1
ATOM 1600 N N . ASP A 1 209 ? 7.675 -3.982 -7.859 1.00 88.88 209 ASP A N 1
ATOM 1601 C CA . ASP A 1 209 ? 6.242 -3.961 -8.166 1.00 88.88 209 ASP A CA 1
ATOM 1602 C C . ASP A 1 209 ? 5.650 -5.362 -8.374 1.00 88.88 209 ASP A C 1
ATOM 1604 O O . ASP A 1 209 ? 6.370 -6.361 -8.495 1.00 88.88 209 ASP A O 1
ATOM 1608 N N . GLN A 1 210 ? 4.314 -5.420 -8.429 1.00 88.88 210 GLN A N 1
ATOM 1609 C CA . GLN A 1 210 ? 3.589 -6.618 -8.840 1.00 88.88 210 GLN A CA 1
ATOM 1610 C C . GLN A 1 210 ? 3.931 -6.988 -10.290 1.00 88.88 210 GLN A C 1
ATOM 1612 O O . GLN A 1 210 ? 4.304 -6.132 -11.092 1.00 88.88 210 GLN A O 1
ATOM 1617 N N . GLU A 1 211 ? 3.771 -8.266 -10.629 1.00 88.81 211 GLU A N 1
ATOM 1618 C CA . GLU A 1 211 ? 4.055 -8.787 -11.967 1.00 88.81 211 GLU A CA 1
ATOM 1619 C C . GLU A 1 211 ? 3.264 -8.050 -13.055 1.00 88.81 211 GLU A C 1
ATOM 1621 O O . GLU A 1 211 ? 3.860 -7.532 -13.993 1.00 88.81 211 GLU A O 1
ATOM 1626 N N . ASN A 1 212 ? 1.954 -7.876 -12.878 1.00 86.88 212 ASN A N 1
ATOM 1627 C CA . ASN A 1 212 ? 1.116 -7.161 -13.845 1.00 86.88 212 ASN A CA 1
ATOM 1628 C C . ASN A 1 212 ? 1.545 -5.694 -14.031 1.00 86.88 212 ASN A C 1
ATOM 1630 O O . ASN A 1 212 ? 1.630 -5.217 -15.162 1.00 86.88 212 ASN A O 1
ATOM 1634 N N . THR A 1 213 ? 1.911 -5.000 -12.947 1.00 89.50 213 THR A N 1
ATOM 1635 C CA . THR A 1 213 ? 2.459 -3.634 -13.011 1.00 89.50 213 THR A CA 1
ATOM 1636 C C . THR A 1 213 ? 3.773 -3.604 -13.789 1.00 89.50 213 THR A C 1
ATOM 1638 O O . THR A 1 213 ? 3.958 -2.767 -14.672 1.00 89.50 213 THR A O 1
ATOM 1641 N N . ALA A 1 214 ? 4.687 -4.535 -13.500 1.00 90.12 214 ALA A N 1
ATOM 1642 C CA . ALA A 1 214 ? 5.957 -4.653 -14.209 1.00 90.12 214 ALA A CA 1
ATOM 1643 C C . ALA A 1 214 ? 5.737 -4.952 -15.699 1.00 90.12 214 ALA A C 1
ATOM 1645 O O . ALA A 1 214 ? 6.386 -4.349 -16.553 1.00 90.12 214 ALA A O 1
ATOM 1646 N N . GLN A 1 215 ? 4.780 -5.821 -16.025 1.00 88.19 215 GLN A N 1
ATOM 1647 C CA . GLN A 1 215 ? 4.406 -6.128 -17.398 1.00 88.19 215 GLN A CA 1
ATOM 1648 C C . GLN A 1 215 ? 3.877 -4.879 -18.115 1.00 88.19 215 GLN A C 1
ATOM 1650 O O . GLN A 1 215 ? 4.336 -4.561 -19.214 1.00 88.19 215 GLN A O 1
ATOM 1655 N N . ALA A 1 216 ? 2.968 -4.130 -17.490 1.00 88.94 216 ALA A N 1
ATOM 1656 C CA . ALA A 1 216 ? 2.417 -2.901 -18.051 1.00 88.94 216 ALA A CA 1
ATOM 1657 C C . ALA A 1 216 ? 3.508 -1.842 -18.299 1.00 88.94 216 ALA A C 1
ATOM 1659 O O . ALA A 1 216 ? 3.582 -1.279 -19.393 1.00 88.94 216 ALA A O 1
ATOM 1660 N N . ILE A 1 217 ? 4.423 -1.636 -17.344 1.00 90.12 217 ILE A N 1
ATOM 1661 C CA . ILE A 1 217 ? 5.568 -0.721 -17.500 1.00 90.12 217 ILE A CA 1
ATOM 1662 C C . ILE A 1 217 ? 6.509 -1.200 -18.613 1.00 90.12 217 ILE A C 1
ATOM 1664 O O . ILE A 1 217 ? 6.948 -0.395 -19.432 1.00 90.12 217 ILE A O 1
ATOM 1668 N N . SER A 1 218 ? 6.796 -2.503 -18.691 1.00 88.94 218 SER A N 1
ATOM 1669 C CA . SER A 1 218 ? 7.695 -3.057 -19.713 1.00 88.94 218 SER A CA 1
ATOM 1670 C C . SER A 1 218 ? 7.195 -2.792 -21.134 1.00 88.94 218 SER A C 1
ATOM 1672 O O . SER A 1 218 ? 7.979 -2.389 -21.994 1.00 88.94 218 SER A O 1
ATOM 1674 N N . LYS A 1 219 ? 5.876 -2.903 -21.354 1.00 87.69 219 LYS A N 1
ATOM 1675 C CA . LYS A 1 219 ? 5.221 -2.554 -22.620 1.00 87.69 219 LYS A CA 1
ATOM 1676 C C . LYS A 1 219 ? 5.363 -1.063 -22.923 1.00 87.69 219 LYS A C 1
ATOM 1678 O O . LYS A 1 219 ? 5.713 -0.701 -24.038 1.00 87.69 219 LYS A O 1
ATOM 1683 N N . GLN A 1 220 ? 5.170 -0.188 -21.932 1.00 89.06 220 GLN A N 1
ATOM 1684 C CA . GLN A 1 220 ? 5.337 1.263 -22.114 1.00 89.06 220 GLN A CA 1
ATOM 1685 C C . GLN A 1 220 ? 6.776 1.679 -22.456 1.00 89.06 220 GLN A C 1
ATOM 1687 O O . GLN A 1 220 ? 6.972 2.738 -23.062 1.00 89.06 220 GLN A O 1
ATOM 1692 N N . LEU A 1 221 ? 7.761 0.889 -22.022 1.00 88.12 221 LEU A N 1
ATOM 1693 C CA . LEU A 1 221 ? 9.190 1.095 -22.258 1.00 88.12 221 LEU A CA 1
ATOM 1694 C C . LEU A 1 221 ? 9.716 0.367 -23.504 1.00 88.12 221 LEU A C 1
ATOM 1696 O O . LEU A 1 221 ? 10.904 0.482 -23.788 1.00 88.12 221 LEU A O 1
ATOM 1700 N N . ASN A 1 222 ? 8.869 -0.367 -24.234 1.00 84.88 222 ASN A N 1
ATOM 1701 C CA . ASN A 1 222 ? 9.273 -1.232 -25.348 1.00 84.88 222 ASN A CA 1
ATOM 1702 C C . ASN A 1 222 ? 10.402 -2.208 -24.972 1.00 84.88 222 ASN A C 1
ATOM 1704 O O . ASN A 1 222 ? 11.284 -2.505 -25.773 1.00 84.88 222 ASN A O 1
ATOM 1708 N N . LEU A 1 223 ? 10.370 -2.735 -23.745 1.00 81.88 223 LEU A N 1
ATOM 1709 C CA . LEU A 1 223 ? 11.255 -3.814 -23.307 1.00 81.88 223 LEU A CA 1
ATOM 1710 C C . LEU A 1 223 ? 10.729 -5.143 -23.867 1.00 81.88 223 LEU A C 1
ATOM 1712 O O . LEU A 1 223 ? 10.219 -5.978 -23.125 1.00 81.88 223 LEU A O 1
ATOM 1716 N N . ILE A 1 224 ? 10.773 -5.299 -25.189 1.00 62.78 224 ILE A N 1
ATOM 1717 C CA . ILE A 1 224 ? 10.311 -6.500 -25.886 1.00 62.78 224 ILE A CA 1
ATOM 1718 C C . ILE A 1 224 ? 11.538 -7.246 -26.418 1.00 62.78 224 ILE A C 1
ATOM 1720 O O . ILE A 1 224 ? 12.332 -6.691 -27.167 1.00 62.78 224 ILE A O 1
ATOM 1724 N N . ASP A 1 225 ? 11.672 -8.481 -25.936 1.00 58.03 225 ASP A N 1
ATOM 1725 C CA . ASP A 1 225 ? 12.515 -9.600 -26.377 1.00 58.03 225 ASP A CA 1
ATOM 1726 C C . ASP A 1 225 ? 13.699 -9.279 -27.313 1.00 58.03 225 ASP A C 1
ATOM 1728 O O . ASP A 1 225 ? 13.651 -9.544 -28.509 1.00 58.03 225 ASP A O 1
ATOM 1732 N N . ASN A 1 226 ? 14.808 -8.801 -26.739 1.00 45.41 226 ASN A N 1
ATOM 1733 C CA . ASN A 1 226 ? 16.127 -8.916 -27.354 1.00 45.41 226 ASN A CA 1
ATOM 1734 C C . ASN A 1 226 ? 17.038 -9.700 -26.387 1.00 45.41 226 ASN A C 1
ATOM 1736 O O . ASN A 1 226 ? 17.344 -9.278 -25.273 1.00 45.41 226 ASN A O 1
ATOM 1740 N N . THR A 1 227 ? 17.370 -10.923 -26.800 1.00 41.69 227 THR A N 1
ATOM 1741 C CA . THR A 1 227 ? 18.541 -11.731 -26.396 1.00 41.69 227 THR A CA 1
ATOM 1742 C C . THR A 1 227 ? 18.723 -12.262 -24.963 1.00 41.69 227 THR A C 1
ATOM 1744 O O . THR A 1 227 ? 19.507 -13.203 -24.794 1.00 41.69 227 THR A O 1
ATOM 1747 N N . VAL A 1 228 ? 17.978 -11.841 -23.938 1.00 43.50 228 VAL A N 1
ATOM 1748 C CA . VAL A 1 228 ? 18.176 -12.388 -22.572 1.00 43.50 228 VAL A CA 1
ATOM 1749 C C . VAL A 1 228 ? 17.431 -13.716 -22.374 1.00 43.50 228 VAL A C 1
ATOM 1751 O O . VAL A 1 228 ? 16.270 -13.730 -21.997 1.00 43.50 228 VAL A O 1
ATOM 1754 N N . ARG A 1 229 ? 18.078 -14.872 -22.582 1.00 38.16 229 ARG A N 1
ATOM 1755 C CA . ARG A 1 229 ? 17.487 -16.207 -22.320 1.00 38.16 229 ARG A CA 1
ATOM 1756 C C . ARG A 1 229 ? 17.325 -16.497 -20.815 1.00 38.16 229 ARG A C 1
ATOM 1758 O O . ARG A 1 229 ? 18.175 -17.146 -20.218 1.00 38.16 229 ARG A O 1
ATOM 1765 N N . ALA A 1 230 ? 16.207 -16.100 -20.210 1.00 41.19 230 ALA A N 1
ATOM 1766 C CA . ALA A 1 230 ? 15.734 -16.680 -18.949 1.00 41.19 230 ALA A CA 1
ATOM 1767 C C . ALA A 1 230 ? 14.793 -17.874 -19.215 1.00 41.19 230 ALA A C 1
ATOM 1769 O O . ALA A 1 230 ? 13.977 -17.824 -20.139 1.00 41.19 230 ALA A O 1
ATOM 1770 N N . ILE A 1 231 ? 14.935 -18.944 -18.426 1.00 38.62 231 ILE A N 1
ATOM 1771 C CA . ILE A 1 231 ? 14.030 -20.102 -18.360 1.00 38.62 231 ILE A CA 1
ATOM 1772 C C . ILE A 1 231 ? 13.150 -19.873 -17.129 1.00 38.62 231 ILE A C 1
ATOM 1774 O O . ILE A 1 231 ? 13.614 -20.066 -16.006 1.00 38.62 231 ILE A O 1
ATOM 1778 N N . ARG A 1 232 ? 11.919 -19.386 -17.311 1.00 51.72 232 ARG A N 1
ATOM 1779 C CA . ARG A 1 232 ? 10.939 -19.281 -16.222 1.00 51.72 232 ARG A CA 1
ATOM 1780 C C . ARG A 1 232 ? 9.517 -19.269 -16.774 1.00 51.72 232 ARG A C 1
ATOM 1782 O O . ARG A 1 232 ? 9.267 -18.649 -17.802 1.00 51.72 232 ARG A O 1
ATOM 1789 N N . GLU A 1 233 ? 8.602 -19.913 -16.059 1.00 53.94 233 GLU A N 1
ATOM 1790 C CA . GLU A 1 233 ? 7.157 -19.762 -16.244 1.00 53.94 233 GLU A CA 1
ATOM 1791 C C . GLU A 1 233 ? 6.729 -18.416 -15.638 1.00 53.94 233 GLU A C 1
ATOM 1793 O O . GLU A 1 233 ? 6.395 -18.314 -14.462 1.00 53.94 233 GLU A O 1
ATOM 1798 N N . SER A 1 234 ? 6.862 -17.335 -16.404 1.00 65.06 234 SER A N 1
ATOM 1799 C CA . SER A 1 234 ? 6.372 -16.003 -16.037 1.00 65.06 234 SER A CA 1
ATOM 1800 C C . SER A 1 234 ? 5.872 -15.302 -17.302 1.00 65.06 234 SER A C 1
ATOM 1802 O O . SER A 1 234 ? 6.555 -15.371 -18.325 1.00 65.06 234 SER A O 1
ATOM 1804 N N . PRO A 1 235 ? 4.704 -14.629 -17.272 1.00 63.97 235 PRO A N 1
ATOM 1805 C CA . PRO A 1 235 ? 4.219 -13.803 -18.383 1.00 63.97 235 PRO A CA 1
ATOM 1806 C C . PRO A 1 235 ? 5.059 -12.537 -18.644 1.00 63.97 235 PRO A C 1
ATOM 1808 O O . PRO A 1 235 ? 4.732 -11.764 -19.554 1.00 63.97 235 PRO A O 1
ATOM 1811 N N . LEU A 1 236 ? 6.102 -12.275 -17.847 1.00 62.34 236 LEU A N 1
ATOM 1812 C CA . LEU A 1 236 ? 7.008 -11.146 -18.045 1.00 62.34 236 LEU A CA 1
ATOM 1813 C C . LEU A 1 236 ? 8.000 -11.391 -19.188 1.00 62.34 236 LEU A C 1
ATOM 1815 O O . LEU A 1 236 ? 8.461 -12.519 -19.379 1.00 62.34 236 LEU A O 1
ATOM 1819 N N . PRO A 1 237 ? 8.418 -10.327 -19.902 1.00 63.91 237 PRO A N 1
ATOM 1820 C CA . PRO A 1 237 ? 9.603 -10.399 -20.746 1.00 63.91 237 PRO A CA 1
ATOM 1821 C C . PRO A 1 237 ? 10.810 -10.889 -19.935 1.00 63.91 237 PRO A C 1
ATOM 1823 O O . PRO A 1 237 ? 10.962 -10.559 -18.760 1.00 63.91 237 PRO A O 1
ATOM 1826 N N . ARG A 1 238 ? 11.707 -11.658 -20.559 1.00 73.00 238 ARG A N 1
ATOM 1827 C CA . ARG A 1 238 ? 12.822 -12.329 -19.860 1.00 73.00 238 ARG A CA 1
ATOM 1828 C C . ARG A 1 238 ? 13.806 -11.370 -19.179 1.00 73.00 238 ARG A C 1
ATOM 1830 O O . ARG A 1 238 ? 14.510 -11.754 -18.249 1.00 73.00 238 ARG A O 1
ATOM 1837 N N . ASN A 1 239 ? 13.868 -10.133 -19.657 1.00 78.88 239 ASN A N 1
ATOM 1838 C CA . ASN A 1 239 ? 14.672 -9.046 -19.114 1.00 78.88 239 ASN A CA 1
ATOM 1839 C C . ASN A 1 239 ? 13.923 -8.218 -18.052 1.00 78.88 239 ASN A C 1
ATOM 1841 O O . ASN A 1 239 ? 14.394 -7.148 -17.673 1.00 78.88 239 ASN A O 1
ATOM 1845 N N . VAL A 1 240 ? 12.769 -8.679 -17.567 1.00 83.69 240 VAL A N 1
ATOM 1846 C CA . VAL A 1 240 ? 11.963 -7.996 -16.555 1.00 83.69 240 VAL A CA 1
ATOM 1847 C C . VAL A 1 240 ? 11.815 -8.883 -15.327 1.00 83.69 240 VAL A C 1
ATOM 1849 O O . VAL A 1 240 ? 11.292 -9.991 -15.387 1.00 83.69 240 VAL A O 1
ATOM 1852 N N . PHE A 1 241 ? 12.239 -8.360 -14.183 1.00 84.88 241 PHE A N 1
ATOM 1853 C CA . PHE A 1 241 ? 12.128 -9.017 -12.889 1.00 84.88 241 PHE A CA 1
ATOM 1854 C C . PHE A 1 241 ? 11.237 -8.169 -11.978 1.00 84.88 241 PHE A C 1
ATOM 1856 O O . PHE A 1 241 ? 11.553 -7.009 -11.705 1.00 84.88 241 PHE A O 1
ATOM 1863 N N . SER A 1 242 ? 10.129 -8.744 -11.511 1.00 86.50 242 SER A N 1
ATOM 1864 C CA . SER A 1 242 ? 9.209 -8.145 -10.535 1.00 86.50 242 SER A CA 1
ATOM 1865 C C . SER A 1 242 ? 9.426 -8.718 -9.132 1.00 86.50 242 SER A C 1
ATOM 1867 O O . SER A 1 242 ? 10.091 -9.744 -8.977 1.00 86.50 242 SER A O 1
ATOM 1869 N N . ARG A 1 243 ? 8.846 -8.075 -8.105 1.00 83.94 243 ARG A N 1
ATOM 1870 C CA . ARG A 1 243 ? 8.990 -8.460 -6.684 1.00 83.94 243 ARG A CA 1
ATOM 1871 C C . ARG A 1 243 ? 10.449 -8.623 -6.222 1.00 83.94 243 ARG A C 1
ATOM 1873 O O . ARG A 1 243 ? 10.740 -9.403 -5.326 1.00 83.94 243 ARG A O 1
ATOM 1880 N N . VAL A 1 244 ? 11.371 -7.874 -6.824 1.00 83.44 244 VAL A N 1
ATOM 1881 C CA . VAL A 1 244 ? 12.806 -7.965 -6.532 1.00 83.44 244 VAL A CA 1
ATOM 1882 C C . VAL A 1 244 ? 13.130 -7.216 -5.238 1.00 83.44 244 VAL A C 1
ATOM 1884 O O . VAL A 1 244 ? 12.968 -5.991 -5.168 1.00 83.44 244 VAL A O 1
ATOM 1887 N N . THR A 1 245 ? 13.635 -7.926 -4.228 1.00 79.62 245 THR A N 1
ATOM 1888 C CA . THR A 1 245 ? 14.127 -7.310 -2.984 1.00 79.62 245 THR A CA 1
ATOM 1889 C C . THR A 1 245 ? 15.474 -6.603 -3.206 1.00 79.62 245 THR A C 1
ATOM 1891 O O . THR A 1 245 ? 16.170 -6.874 -4.190 1.00 79.62 245 THR A O 1
ATOM 1894 N N . PRO A 1 246 ? 15.914 -5.698 -2.309 1.00 78.50 246 PRO A N 1
ATOM 1895 C CA . PRO A 1 246 ? 17.265 -5.136 -2.381 1.00 78.50 246 PRO A CA 1
ATOM 1896 C C . PRO A 1 246 ? 18.371 -6.204 -2.439 1.00 78.50 246 PRO A C 1
ATOM 1898 O O . PRO A 1 246 ? 19.323 -6.047 -3.203 1.00 78.50 246 PRO A O 1
ATOM 1901 N N . ALA A 1 247 ? 18.217 -7.309 -1.700 1.00 77.88 247 ALA A N 1
ATOM 1902 C CA . ALA A 1 247 ? 19.163 -8.424 -1.708 1.00 77.88 247 ALA A CA 1
ATOM 1903 C C . ALA A 1 247 ? 19.173 -9.168 -3.056 1.00 77.88 247 ALA A C 1
ATOM 1905 O O . ALA A 1 247 ? 20.237 -9.546 -3.554 1.00 77.88 247 ALA A O 1
ATOM 1906 N N . ASP A 1 248 ? 18.008 -9.330 -3.687 1.00 80.19 248 ASP A N 1
ATOM 1907 C CA . ASP A 1 248 ? 17.895 -9.969 -5.001 1.00 80.19 248 ASP A CA 1
ATOM 1908 C C . ASP A 1 248 ? 18.541 -9.140 -6.106 1.00 80.19 248 ASP A C 1
ATOM 1910 O O . ASP A 1 248 ? 19.154 -9.708 -7.009 1.00 80.19 248 ASP A O 1
ATOM 1914 N N . LYS A 1 249 ? 18.470 -7.802 -6.030 1.00 81.94 249 LYS A N 1
ATOM 1915 C CA . LYS A 1 249 ? 19.086 -6.920 -7.038 1.00 81.94 249 LYS A CA 1
ATOM 1916 C C . LYS A 1 249 ? 20.574 -7.203 -7.197 1.00 81.94 249 LYS A C 1
ATOM 1918 O O . LYS A 1 249 ? 21.039 -7.355 -8.322 1.00 81.94 249 LYS A O 1
ATOM 1923 N N . LEU A 1 250 ? 21.306 -7.318 -6.088 1.00 81.56 250 LEU A N 1
ATOM 1924 C CA . LEU A 1 250 ? 22.740 -7.617 -6.118 1.00 81.56 250 LEU A CA 1
ATOM 1925 C C . LEU A 1 250 ? 23.010 -8.984 -6.752 1.00 81.56 250 LEU A C 1
ATOM 1927 O O . LEU A 1 250 ? 23.845 -9.086 -7.650 1.00 81.56 250 LEU A O 1
ATOM 1931 N N . LYS A 1 251 ? 22.256 -10.013 -6.349 1.00 81.06 251 LYS A N 1
ATOM 1932 C CA . LYS A 1 251 ? 22.387 -11.373 -6.896 1.00 81.06 251 LYS A CA 1
ATOM 1933 C C . LYS A 1 251 ? 22.098 -11.423 -8.396 1.00 81.06 251 LYS A C 1
ATOM 1935 O O . LYS A 1 251 ? 22.775 -12.142 -9.124 1.00 81.06 251 LYS A O 1
ATOM 1940 N N . ILE A 1 252 ? 21.086 -10.688 -8.859 1.00 80.38 252 ILE A N 1
ATOM 1941 C CA . ILE A 1 252 ? 20.705 -10.635 -10.273 1.00 80.38 252 ILE A CA 1
ATOM 1942 C C . ILE A 1 252 ? 21.781 -9.905 -11.082 1.00 80.38 252 ILE A C 1
ATOM 1944 O O . ILE A 1 252 ? 22.247 -10.447 -12.079 1.00 80.38 252 ILE A O 1
ATOM 1948 N N . VAL A 1 253 ? 22.237 -8.733 -10.626 1.00 80.75 253 VAL A N 1
ATOM 1949 C CA . VAL A 1 253 ? 23.287 -7.953 -11.306 1.00 80.75 253 VAL A CA 1
ATOM 1950 C C . VAL A 1 253 ? 24.594 -8.744 -11.415 1.00 80.75 253 VAL A C 1
ATOM 1952 O O . VAL A 1 253 ? 25.210 -8.747 -12.475 1.00 80.75 253 VAL A O 1
ATOM 1955 N N . GLN A 1 254 ? 24.988 -9.479 -10.371 1.00 77.75 254 GLN A N 1
ATOM 1956 C CA . GLN A 1 254 ? 26.203 -10.309 -10.375 1.00 77.75 254 GLN A CA 1
ATOM 1957 C C . GLN A 1 254 ? 26.150 -11.498 -11.346 1.00 77.75 254 GLN A C 1
ATOM 1959 O O . GLN A 1 254 ? 27.196 -11.998 -11.752 1.00 77.75 254 GLN A O 1
ATOM 1964 N N . LYS A 1 255 ? 24.954 -11.969 -11.716 1.00 76.00 255 LYS A N 1
ATOM 1965 C CA . LYS A 1 255 ? 24.779 -13.073 -12.672 1.00 76.00 255 LYS A CA 1
ATOM 1966 C C . LYS A 1 255 ? 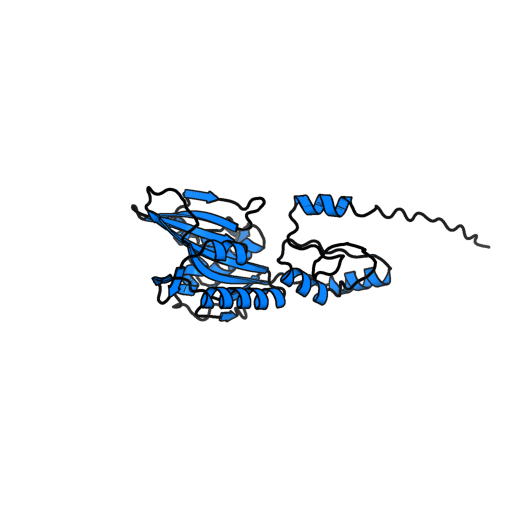24.862 -12.625 -14.129 1.00 76.00 255 LYS A C 1
ATOM 1968 O O . LYS A 1 255 ? 24.997 -13.482 -15.001 1.00 76.00 255 LYS A O 1
ATOM 1973 N N . PHE A 1 256 ? 24.786 -11.322 -14.409 1.00 69.19 256 PHE A N 1
ATOM 1974 C CA . PHE A 1 256 ? 25.019 -10.832 -15.761 1.00 69.19 256 PHE A CA 1
ATOM 1975 C C . PHE A 1 256 ? 26.518 -10.907 -16.069 1.00 69.19 256 PHE A C 1
ATOM 1977 O O . PHE A 1 256 ? 27.321 -10.338 -15.324 1.00 69.19 256 PHE A O 1
ATOM 1984 N N . PRO A 1 257 ? 26.924 -11.613 -17.140 1.00 58.19 257 PRO A N 1
ATOM 1985 C CA . PRO A 1 257 ? 28.326 -11.686 -17.510 1.00 58.19 257 PRO A CA 1
ATOM 1986 C C . PRO A 1 257 ? 28.837 -10.272 -17.770 1.00 58.19 257 PRO A C 1
ATOM 1988 O O . PRO A 1 257 ? 28.257 -9.532 -18.564 1.00 58.19 257 PRO A O 1
ATOM 1991 N N . SER A 1 258 ? 29.928 -9.890 -17.103 1.00 50.94 258 SER A N 1
ATOM 1992 C CA . SER A 1 258 ? 30.643 -8.663 -17.434 1.00 50.94 258 SER A CA 1
ATOM 1993 C C . SER A 1 258 ? 31.034 -8.766 -18.903 1.00 50.94 258 SER A C 1
ATOM 1995 O O . SER A 1 258 ? 31.859 -9.605 -19.267 1.00 50.94 258 SER A O 1
ATOM 1997 N N . SER A 1 259 ? 30.420 -7.968 -19.770 1.00 46.22 259 SER A N 1
ATOM 1998 C CA . SER A 1 259 ? 30.727 -7.957 -21.193 1.00 46.22 259 SER A CA 1
ATOM 1999 C C . SER A 1 259 ? 32.131 -7.388 -21.412 1.00 46.22 259 SER A C 1
ATOM 2001 O O . SER A 1 259 ? 32.302 -6.236 -21.795 1.00 46.22 259 SER A O 1
ATOM 2003 N N . ARG A 1 260 ? 33.171 -8.201 -21.197 1.00 38.66 260 ARG A N 1
ATOM 2004 C CA . ARG A 1 260 ? 34.463 -8.025 -21.861 1.00 38.66 260 ARG A CA 1
ATOM 2005 C C . ARG A 1 260 ? 34.294 -8.486 -23.305 1.00 38.66 260 ARG A C 1
ATOM 2007 O O . ARG A 1 260 ? 34.670 -9.598 -23.654 1.00 38.66 260 ARG A O 1
ATOM 2014 N N . LYS A 1 261 ? 33.753 -7.620 -24.160 1.00 37.84 261 LYS A N 1
ATOM 2015 C CA . LYS A 1 261 ? 34.122 -7.631 -25.580 1.00 37.84 261 LYS A CA 1
ATOM 2016 C C . LYS A 1 261 ? 35.215 -6.586 -25.784 1.00 37.84 261 LYS A C 1
ATOM 2018 O O . LYS A 1 261 ? 34.988 -5.519 -26.333 1.00 37.84 261 LYS A O 1
ATOM 2023 N N . ASN A 1 262 ? 36.415 -6.927 -25.312 1.00 39.81 262 ASN A N 1
ATOM 2024 C CA . ASN A 1 262 ? 37.626 -6.477 -25.983 1.00 39.81 262 ASN A CA 1
ATOM 2025 C C . ASN A 1 262 ? 37.745 -7.332 -27.243 1.00 39.81 262 ASN A C 1
ATOM 2027 O O . ASN A 1 262 ? 38.048 -8.519 -27.154 1.00 39.81 262 ASN A O 1
ATOM 2031 N N . SER A 1 263 ? 37.518 -6.739 -28.405 1.00 32.66 263 SER A N 1
ATOM 2032 C CA . SER A 1 263 ? 38.055 -7.266 -29.654 1.00 32.66 263 SER A CA 1
ATOM 2033 C C . SER A 1 263 ? 38.619 -6.097 -30.440 1.00 32.66 263 SER A C 1
ATOM 2035 O O . SER A 1 263 ? 37.921 -5.437 -31.204 1.00 32.66 263 SER A O 1
ATOM 2037 N N . SER A 1 264 ? 39.901 -5.848 -30.185 1.00 38.25 264 SER A N 1
ATOM 2038 C CA . SER A 1 264 ? 40.850 -5.264 -31.123 1.00 38.25 264 SER A CA 1
ATOM 2039 C C . SER A 1 264 ? 40.546 -5.711 -32.553 1.00 38.25 264 SER A C 1
ATOM 2041 O O . SER A 1 264 ? 40.545 -6.912 -32.822 1.00 38.25 264 SER A O 1
ATOM 2043 N N . HIS A 1 265 ? 40.319 -4.764 -33.457 1.00 31.59 265 HIS A N 1
ATOM 2044 C CA . HIS A 1 265 ? 40.648 -4.933 -34.867 1.00 31.59 265 HIS A CA 1
ATOM 2045 C C . HIS A 1 265 ? 41.600 -3.802 -35.241 1.00 31.59 265 HIS A C 1
ATOM 2047 O O . HIS A 1 265 ? 41.224 -2.637 -35.339 1.00 31.59 265 HIS A O 1
ATOM 2053 N N . ASP A 1 266 ? 42.863 -4.208 -35.334 1.00 36.19 266 ASP A N 1
ATOM 2054 C CA . ASP A 1 266 ? 43.932 -3.558 -36.072 1.00 36.19 266 ASP A CA 1
ATOM 2055 C C . ASP A 1 266 ? 43.450 -3.242 -37.499 1.00 36.19 266 ASP A C 1
ATOM 2057 O O . ASP A 1 266 ? 42.793 -4.061 -38.145 1.00 36.19 266 ASP A O 1
ATOM 2061 N N . GLY A 1 267 ? 43.746 -2.035 -37.967 1.00 28.23 267 GLY A N 1
ATOM 2062 C CA . GLY A 1 267 ? 43.272 -1.488 -39.232 1.00 28.23 267 GLY A CA 1
ATOM 2063 C C . GLY A 1 267 ? 44.112 -0.278 -39.601 1.00 28.23 267 GLY A C 1
ATOM 2064 O O . GLY A 1 267 ? 43.720 0.860 -39.364 1.00 28.23 267 GLY A O 1
ATOM 2065 N N . ARG A 1 268 ? 45.314 -0.571 -40.101 1.00 27.69 268 ARG A N 1
ATOM 2066 C CA . ARG A 1 268 ? 46.341 0.360 -40.579 1.00 27.69 268 ARG A CA 1
ATOM 2067 C C . ARG A 1 268 ? 45.758 1.482 -41.442 1.00 27.69 268 ARG A C 1
ATOM 2069 O O . ARG A 1 268 ? 45.070 1.219 -42.424 1.00 27.69 268 ARG A O 1
ATOM 2076 N N . TRP A 1 269 ? 46.132 2.711 -41.105 1.00 32.50 269 TRP A N 1
ATOM 2077 C CA . TRP A 1 269 ? 46.094 3.848 -42.016 1.00 32.50 269 TRP A CA 1
ATOM 2078 C C . TRP A 1 269 ? 47.305 3.753 -42.953 1.00 32.50 269 TRP A C 1
ATOM 2080 O O . TRP A 1 269 ? 48.436 3.684 -42.470 1.00 32.50 269 TRP A O 1
ATOM 2090 N N . ASN A 1 270 ? 47.054 3.736 -44.262 1.00 34.78 270 ASN A N 1
ATOM 2091 C CA . ASN A 1 270 ? 47.949 4.311 -45.266 1.00 34.78 270 ASN A CA 1
ATOM 2092 C C . ASN A 1 270 ? 47.298 5.601 -45.759 1.00 34.78 270 ASN A C 1
ATOM 2094 O O . ASN A 1 270 ? 46.057 5.571 -45.938 1.00 34.78 270 ASN A O 1
#

Secondary structure (DSSP, 8-state):
-EEEEEE-SS-EEE-GGG--S-TT-HHHHHHHHHHHHT--PEEEEETTEEEEES-HHHHHHHHHHHHTT--HHHHHHHS-EEEEE--BTTB-EEEEEEEEETTEEEEEEEE-HHHHHHHEEEEEETTEEEE--HHHHHHHHHHHHHHHHTT-EEEEEEEEEEETTSPP--TTEEEEEEEEEE-PPPTTHHHHHHHHHHTT----EE-SS-HHHHHHHHHHTT---SS-------SS-TTEE-S--HHHHHHHHHHS--------------

Foldseek 3Di:
DAFQWWDALVDTDGCDVLADPCLPPPLVLVQLLLLLQQADWDWDADPNDIDIHDDPVSSNSVSSCVNSVHPSVVSCVQWPWDDKDDADVVRFKIWTWTDNDPWKIKIKMKGDQVRLVQLEQFEDDPNDTDGQDPVNVVVQVVVVLVLLLVLWFKMWIWMDMDTPPDDDDSNYIYTRTMTTHDDDDDPCQLVVLVVCVVVVHQAAAEELGDLSSQQNVCVVSVNADDDQDDDDPGPHHNRYHYNQDPVNVVVVVVPPPPPPPPDDDDDDDD

Radius of gyration: 22.17 Å; chains: 1; bounding box: 70×48×73 Å